Protein AF-A0A7S2KHS1-F1 (afdb_monomer)

Radius of gyration: 28.19 Å; Cα contacts (8 Å, |Δi|>4): 192; chains: 1; bounding box: 61×93×63 Å

Solvent-accessible surface area (backbone atoms only — not comparable to full-atom values): 13041 Å² total; per-residue (Å²): 138,87,81,80,83,83,75,85,82,74,78,84,72,77,64,67,63,61,51,55,54,51,51,52,52,50,51,51,51,50,50,54,48,61,76,65,54,71,82,69,51,75,53,47,82,38,55,45,59,44,70,73,49,88,56,54,69,74,38,36,67,86,82,67,52,70,68,57,22,52,47,43,41,60,56,46,50,62,55,51,53,52,52,50,52,53,50,28,53,53,28,39,48,38,28,73,78,67,67,41,72,85,37,20,62,68,56,45,50,56,28,54,51,12,46,49,38,26,55,51,31,28,76,76,67,49,38,63,77,77,43,88,64,69,44,74,30,23,35,34,24,54,50,15,53,53,48,50,49,54,50,47,44,52,48,42,52,53,55,22,50,60,31,46,77,72,74,39,76,58,56,62,58,56,73,30,65,78,38,88,70,42,32,55,53,42,50,52,24,49,54,47,52,51,50,46,49,52,20,57,77,70,74,44,79,66,71,88,53,67,64,43,69,77,38,58,75,38,70,44,63,69,82,59,81,77,81,78,112

Foldseek 3Di:
DDDDDDDDDDDPPPPPPVVVVVVVVVVVVVVVCVVPQDPAPPCQVVLLCLLLDPCNCNRHDVPQDNVNSPVSVVVVVVVVVVVLVVQQVLQVCCCVVPVDHDHSCVLRVLLVVLCCLLVVCCNPPVVPRVDAPPDPSNPSNVVSVVSNLVRLLSLLVVLQVLQVVVVHGRQADSVLCVDPPSVVLRVLLSVVSVLVSVCVVVVHDRPDPVVCVVVVSSVDSYDDPVVVD

Mean predicted aligned error: 12.99 Å

Organism: NCBI:txid1333877

pLDDT: mean 77.82, std 14.21, range [43.22, 94.56]

Secondary structure (DSSP, 8-state):
---PPPPP---TTSSHHHHHHHHHHHHHHHHHHHHT-PPPPGGGG-TTTTTS-S-TTTSS-TT--HHHHHHHHHHHHHHHHHHHHHHHHHHHHHHHHH--SS-HHHHHHHHHHHHHHHHHHHHHH-TTTT-TTSSHHHHHHHHHHHHHHHHHHHHHHHHHHHHHHTT------GGGGGSTTHHHHHHHHHHHHHHHHHHHHTTPPPP--HHHHH-GGGT-SS--GGG--

Sequence (229 aa):
ADSQPAWPSWPTWLGLGATAGAEAAAEEQAKARAANAEPRDLMWAFPSFAVFLKDGDAAAPERFPMWARWLCLGTFWPGVIWYLYYKLEVEEDLRRERGLGIGGYVVILPFAAGLAAGVLGEFAYGALEGGVLDNPYSIAFYAAFAWIYLNQWFLYNKVNQLFEEEGQPAPLDPWGLLVPGWNFVTGIRQIHFLAAYWARQRGERLPVDAFAEFFPFAKKPTLTLWELA

Structure (mmCIF, N/CA/C/O backbone):
data_AF-A0A7S2KHS1-F1
#
_entry.id   AF-A0A7S2KHS1-F1
#
loop_
_atom_site.group_PDB
_atom_site.id
_atom_site.type_symbol
_atom_site.label_atom_id
_atom_site.label_alt_id
_atom_site.label_comp_id
_atom_site.label_asym_id
_atom_site.label_entity_id
_atom_site.label_seq_id
_atom_site.pdbx_PDB_ins_code
_atom_site.Cartn_x
_atom_site.Cartn_y
_atom_site.Cartn_z
_atom_site.occupancy
_atom_site.B_iso_or_equiv
_atom_site.auth_seq_id
_atom_site.auth_comp_id
_atom_site.auth_asym_id
_atom_site.auth_atom_id
_atom_site.pdbx_PDB_model_num
ATOM 1 N N . ALA A 1 1 ? 29.726 -79.392 -34.035 1.00 45.97 1 ALA A N 1
ATOM 2 C CA . ALA A 1 1 ? 30.906 -78.508 -34.028 1.00 45.97 1 ALA A CA 1
ATOM 3 C C . ALA A 1 1 ? 30.431 -77.178 -34.580 1.00 45.97 1 ALA A C 1
ATOM 5 O O . ALA A 1 1 ? 30.361 -77.010 -35.790 1.00 45.97 1 ALA A O 1
ATOM 6 N N . ASP A 1 2 ? 29.949 -76.331 -33.675 1.00 43.22 2 ASP A N 1
ATOM 7 C CA . ASP A 1 2 ? 29.276 -75.073 -33.986 1.00 43.22 2 ASP A CA 1
ATOM 8 C C . ASP A 1 2 ? 30.310 -73.987 -34.275 1.00 43.22 2 ASP A C 1
ATOM 10 O O . ASP A 1 2 ? 31.116 -73.642 -33.413 1.00 43.22 2 ASP A O 1
ATOM 14 N N . SER A 1 3 ? 30.292 -73.442 -35.488 1.00 52.16 3 SER A N 1
ATOM 15 C CA . SER A 1 3 ? 31.063 -72.255 -35.850 1.00 52.16 3 SER A CA 1
ATOM 16 C C . SER A 1 3 ? 30.141 -71.038 -35.833 1.00 52.16 3 SER A C 1
ATOM 18 O O . SER A 1 3 ? 29.377 -70.824 -36.775 1.00 52.16 3 SER A O 1
ATOM 20 N N . GLN A 1 4 ? 30.195 -70.241 -34.763 1.00 46.78 4 GLN A N 1
ATOM 21 C CA . GLN A 1 4 ? 29.583 -68.912 -34.765 1.00 46.78 4 GLN A CA 1
ATOM 22 C C . GLN A 1 4 ? 30.377 -67.959 -35.676 1.00 46.78 4 GLN A C 1
ATOM 24 O O . GLN A 1 4 ? 31.610 -67.994 -35.656 1.00 46.78 4 GLN A O 1
ATOM 29 N N . PRO A 1 5 ? 29.713 -67.084 -36.451 1.00 53.50 5 PRO A N 1
ATOM 30 C CA . PRO A 1 5 ? 30.395 -66.029 -37.188 1.00 53.50 5 PRO A CA 1
ATOM 31 C C . PRO A 1 5 ? 30.842 -64.917 -36.230 1.00 53.50 5 PRO A C 1
ATOM 33 O O . PRO A 1 5 ? 30.049 -64.379 -35.456 1.00 53.50 5 PRO A O 1
ATOM 36 N N . ALA A 1 6 ? 32.126 -64.566 -36.296 1.00 52.75 6 ALA A N 1
ATOM 37 C CA . ALA A 1 6 ? 32.691 -63.432 -35.581 1.00 52.75 6 ALA A CA 1
ATOM 38 C C . ALA A 1 6 ? 32.179 -62.118 -36.194 1.00 52.75 6 ALA A C 1
ATOM 40 O O . ALA A 1 6 ? 32.464 -61.810 -37.352 1.00 52.75 6 ALA A O 1
ATOM 41 N N . TRP A 1 7 ? 31.428 -61.338 -35.418 1.00 52.88 7 TRP A N 1
ATOM 42 C CA . TRP A 1 7 ? 31.102 -59.956 -35.766 1.00 52.88 7 TRP A CA 1
ATOM 43 C C . TRP A 1 7 ? 32.327 -59.052 -35.546 1.00 52.88 7 TRP A C 1
ATOM 45 O O . TRP A 1 7 ? 33.066 -59.263 -34.581 1.00 52.88 7 TRP A O 1
ATOM 55 N N . PRO A 1 8 ? 32.554 -58.033 -36.396 1.00 52.78 8 PRO A N 1
ATOM 56 C CA . PRO A 1 8 ? 33.641 -57.083 -36.199 1.00 52.78 8 PRO A CA 1
ATOM 57 C C . PRO A 1 8 ? 33.385 -56.236 -34.947 1.00 52.78 8 PRO A C 1
ATOM 59 O O . PRO A 1 8 ? 32.333 -55.613 -34.799 1.00 52.78 8 PRO A O 1
ATOM 62 N N . SER A 1 9 ? 34.362 -56.198 -34.041 1.00 57.62 9 SER A N 1
ATOM 63 C CA . SER A 1 9 ? 34.375 -55.271 -32.913 1.00 57.62 9 SER A CA 1
ATOM 64 C C . SER A 1 9 ? 34.571 -53.846 -33.431 1.00 57.62 9 SER A C 1
ATOM 66 O O . SER A 1 9 ? 35.632 -53.519 -33.969 1.00 57.62 9 SER A O 1
ATOM 68 N N . TRP A 1 10 ? 33.562 -52.995 -33.267 1.00 50.06 10 TRP A N 1
ATOM 69 C CA . TRP A 1 10 ? 33.701 -51.562 -33.510 1.00 50.06 10 TRP A CA 1
ATOM 70 C C . TRP A 1 10 ? 34.697 -50.949 -32.508 1.00 50.06 10 TRP A C 1
ATOM 72 O O . TRP A 1 10 ? 34.664 -51.309 -31.329 1.00 50.06 10 TRP A O 1
ATOM 82 N N . PRO A 1 11 ? 35.583 -50.028 -32.930 1.00 47.25 11 PRO A N 1
ATOM 83 C CA . PRO A 1 11 ? 36.526 -49.393 -32.020 1.00 47.25 11 PRO A CA 1
ATOM 84 C C . PRO A 1 11 ? 35.794 -48.474 -31.030 1.00 47.25 11 PRO A C 1
ATOM 86 O O . PRO A 1 11 ? 35.195 -47.469 -31.407 1.00 47.25 11 PRO A O 1
ATOM 89 N N . THR A 1 12 ? 35.904 -48.794 -29.741 1.00 53.91 12 THR A N 1
ATOM 90 C CA . THR A 1 12 ? 35.319 -48.093 -28.580 1.00 53.91 12 THR A CA 1
ATOM 91 C C . THR A 1 12 ? 35.886 -46.688 -28.322 1.00 53.91 12 THR A C 1
ATOM 93 O O . THR A 1 12 ? 35.485 -46.022 -27.372 1.00 53.91 12 THR A O 1
ATOM 96 N N . TRP A 1 13 ? 36.804 -46.205 -29.161 1.00 52.38 13 TRP A N 1
ATOM 97 C CA . TRP A 1 13 ? 37.562 -44.968 -28.935 1.00 52.38 13 TRP A CA 1
ATOM 98 C C . TRP A 1 13 ? 36.961 -43.723 -29.608 1.00 52.38 13 TRP A C 1
ATOM 100 O O . TRP A 1 13 ? 37.423 -42.615 -29.356 1.00 52.38 13 TRP A O 1
ATOM 110 N N . LEU A 1 14 ? 35.915 -43.871 -30.431 1.00 47.25 14 LEU A N 1
ATOM 111 C CA . LEU A 1 14 ? 35.284 -42.747 -31.146 1.00 47.25 14 LEU A CA 1
ATOM 112 C C . LEU A 1 14 ? 34.253 -41.956 -30.313 1.00 47.25 14 LEU A C 1
ATOM 114 O O . LEU A 1 14 ? 33.787 -40.916 -30.768 1.00 47.25 14 LEU A O 1
ATOM 118 N N . GLY A 1 15 ? 33.906 -42.407 -29.100 1.00 48.59 15 GLY A N 1
ATOM 119 C CA . GLY A 1 15 ? 32.851 -41.786 -28.281 1.00 48.59 15 GLY A CA 1
ATOM 120 C C . GLY A 1 15 ? 33.315 -40.821 -27.181 1.00 48.59 15 GLY A C 1
ATOM 121 O O . GLY A 1 15 ? 32.556 -39.938 -26.808 1.00 48.59 15 GLY A O 1
ATOM 122 N N . LEU A 1 16 ? 34.542 -40.957 -26.664 1.00 47.59 16 LEU A N 1
ATOM 123 C CA . LEU A 1 16 ? 34.986 -40.225 -25.460 1.00 47.59 16 LEU A CA 1
ATOM 124 C C . LEU A 1 16 ? 35.699 -38.892 -25.755 1.00 47.59 16 LEU A C 1
ATOM 126 O O . LEU A 1 16 ? 35.708 -38.003 -24.910 1.00 47.59 16 LEU A O 1
ATOM 130 N N . GLY A 1 17 ? 36.280 -38.725 -26.948 1.00 46.97 17 GLY A N 1
ATOM 131 C CA . GLY A 1 17 ? 36.955 -37.476 -27.337 1.00 46.97 17 GLY A CA 1
ATOM 132 C C . GLY A 1 17 ? 36.003 -36.388 -27.846 1.00 46.97 17 GLY A C 1
ATOM 133 O O . GLY A 1 17 ? 36.263 -35.201 -27.662 1.00 46.97 17 GLY A O 1
ATOM 134 N N . ALA A 1 18 ? 34.882 -36.784 -28.456 1.00 51.69 18 ALA A N 1
ATOM 135 C CA . ALA A 1 18 ? 33.905 -35.851 -29.016 1.00 51.69 18 ALA A CA 1
ATOM 136 C C . ALA A 1 18 ? 33.053 -35.164 -27.934 1.00 51.69 18 ALA A C 1
ATOM 138 O O . ALA A 1 18 ? 32.686 -34.002 -28.091 1.00 51.69 18 ALA A O 1
ATOM 139 N N . THR A 1 19 ? 32.772 -35.851 -26.822 1.00 55.53 19 THR A N 1
ATOM 140 C CA . THR A 1 19 ? 31.969 -35.306 -25.718 1.00 55.53 19 THR A CA 1
ATOM 141 C C . THR A 1 19 ? 32.763 -34.324 -24.865 1.00 55.53 19 THR A C 1
ATOM 143 O O . THR A 1 19 ? 32.258 -33.248 -24.576 1.00 55.53 19 THR A O 1
ATOM 146 N N . ALA A 1 20 ? 34.028 -34.625 -24.553 1.00 57.19 20 ALA A N 1
ATOM 147 C CA . ALA A 1 20 ? 34.884 -33.734 -23.766 1.00 57.19 20 ALA A CA 1
ATOM 148 C C . ALA A 1 20 ? 35.180 -32.407 -24.492 1.00 57.19 20 ALA A C 1
ATOM 150 O O . ALA A 1 20 ? 35.190 -31.346 -23.874 1.00 57.19 20 ALA A O 1
ATOM 151 N N . GLY A 1 21 ? 35.372 -32.451 -25.817 1.00 61.56 21 GLY A N 1
ATOM 152 C CA . GLY A 1 21 ? 35.526 -31.243 -26.633 1.00 61.56 21 GLY A CA 1
ATOM 153 C C . GLY A 1 21 ? 34.238 -30.420 -26.734 1.00 61.56 21 GLY A C 1
ATOM 154 O O . GLY A 1 21 ? 34.291 -29.193 -26.697 1.00 61.56 21 GLY A O 1
ATOM 155 N N . ALA A 1 22 ? 33.079 -31.082 -26.813 1.00 64.19 22 ALA A N 1
ATOM 156 C CA . ALA A 1 22 ? 31.779 -30.413 -26.823 1.00 64.19 22 ALA A CA 1
ATOM 157 C C . ALA A 1 22 ? 31.434 -29.784 -25.462 1.00 64.19 22 ALA A C 1
ATOM 159 O O . ALA A 1 22 ? 30.905 -28.677 -25.424 1.00 64.19 22 ALA A O 1
ATOM 160 N N . GLU A 1 23 ? 31.772 -30.448 -24.355 1.00 69.56 23 GLU A N 1
ATOM 161 C CA . GLU A 1 23 ? 31.593 -29.926 -22.996 1.00 69.56 23 GLU A CA 1
ATOM 162 C C . GLU A 1 23 ? 32.510 -28.731 -22.726 1.00 69.56 23 GLU A C 1
ATOM 164 O O . GLU A 1 23 ? 32.034 -27.703 -22.251 1.00 69.56 23 GLU A O 1
ATOM 169 N N . ALA A 1 24 ? 33.787 -28.810 -23.113 1.00 71.81 24 ALA A N 1
ATOM 170 C CA . ALA A 1 24 ? 34.721 -27.694 -22.980 1.00 71.81 24 ALA A CA 1
ATOM 171 C C . ALA A 1 24 ? 34.298 -26.482 -23.830 1.00 71.81 24 ALA A C 1
ATOM 173 O O . ALA A 1 24 ? 34.317 -25.352 -23.345 1.00 71.81 24 ALA A O 1
ATOM 174 N N . ALA A 1 25 ? 33.839 -26.708 -25.066 1.00 69.75 25 ALA A N 1
ATOM 175 C CA . ALA A 1 25 ? 33.326 -25.644 -25.929 1.00 69.75 25 ALA A CA 1
ATOM 176 C C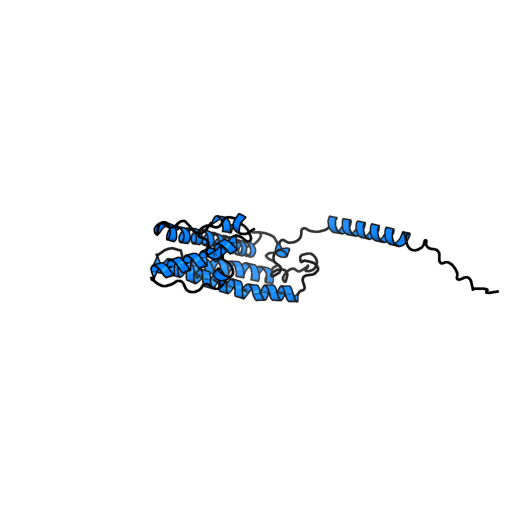 . ALA A 1 25 ? 32.015 -25.035 -25.397 1.00 69.75 25 ALA A C 1
ATOM 178 O O . ALA A 1 25 ? 31.809 -23.826 -25.507 1.00 69.75 25 ALA A O 1
ATOM 179 N N . ALA A 1 26 ? 31.139 -25.846 -24.797 1.00 70.94 26 ALA A N 1
ATOM 180 C CA . ALA A 1 26 ? 29.923 -25.370 -24.142 1.00 70.94 26 ALA A CA 1
ATOM 181 C C . ALA A 1 26 ? 30.240 -24.556 -22.879 1.00 70.94 26 ALA A C 1
ATOM 183 O O . ALA A 1 26 ? 29.606 -23.530 -22.639 1.00 70.94 26 ALA A O 1
ATOM 184 N N . GLU A 1 27 ? 31.240 -24.964 -22.097 1.00 74.06 27 GLU A N 1
ATOM 185 C CA . GLU A 1 27 ? 31.691 -24.242 -20.906 1.00 74.06 27 GLU A CA 1
ATOM 186 C C . GLU A 1 27 ? 32.371 -22.913 -21.271 1.00 74.06 27 GLU A C 1
ATOM 188 O O . GLU A 1 27 ? 32.129 -21.890 -20.630 1.00 74.06 27 GLU A O 1
ATOM 193 N N . GLU A 1 28 ? 33.170 -22.892 -22.337 1.00 74.31 28 GLU A N 1
ATOM 194 C CA . GLU A 1 28 ? 33.812 -21.683 -22.855 1.00 74.31 28 GLU A CA 1
ATOM 195 C C . GLU A 1 28 ? 32.786 -20.715 -23.464 1.00 74.31 28 GLU A C 1
ATOM 197 O O . GLU A 1 28 ? 32.824 -19.517 -23.177 1.00 74.31 28 GLU A O 1
ATOM 202 N N . GLN A 1 29 ? 31.781 -21.222 -24.190 1.00 68.00 29 GLN A N 1
ATOM 203 C CA . GLN A 1 29 ? 30.635 -20.418 -24.627 1.00 68.00 29 GLN A CA 1
ATOM 204 C C . GLN A 1 29 ? 29.794 -19.906 -23.453 1.00 68.00 29 GLN A C 1
ATOM 206 O O . GLN A 1 29 ? 29.340 -18.763 -23.494 1.00 68.00 29 GLN A O 1
ATOM 211 N N . ALA A 1 30 ? 29.586 -20.702 -22.403 1.00 65.69 30 ALA A N 1
ATOM 212 C CA . ALA A 1 30 ? 28.852 -20.275 -21.214 1.00 65.69 30 ALA A CA 1
ATOM 213 C C . ALA A 1 30 ? 29.603 -19.172 -20.454 1.00 65.69 30 ALA A 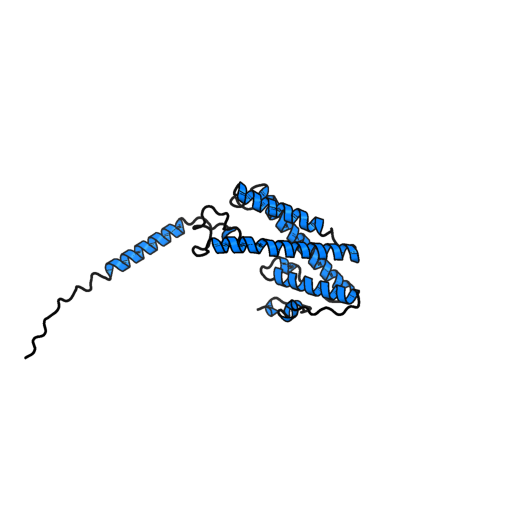C 1
ATOM 215 O O . ALA A 1 30 ? 28.993 -18.182 -20.054 1.00 65.69 30 ALA A O 1
ATOM 216 N N . LYS A 1 31 ? 30.930 -19.287 -20.322 1.00 71.12 31 LYS A N 1
ATOM 217 C CA . LYS A 1 31 ? 31.787 -18.249 -19.727 1.00 71.12 31 LYS A CA 1
ATOM 218 C C . LYS A 1 31 ? 31.826 -16.982 -20.578 1.00 71.12 31 LYS A C 1
ATOM 220 O O . LYS A 1 31 ? 31.718 -15.894 -20.025 1.00 71.12 31 LYS A O 1
ATOM 225 N N . ALA A 1 32 ? 31.898 -17.104 -21.903 1.00 62.84 32 ALA A N 1
ATOM 226 C CA . ALA A 1 32 ? 31.842 -15.961 -22.816 1.00 62.84 32 ALA A CA 1
ATOM 227 C C . ALA A 1 32 ? 30.469 -15.261 -22.804 1.00 62.84 32 ALA A C 1
ATOM 229 O O . ALA A 1 32 ? 30.405 -14.035 -22.865 1.00 62.84 32 ALA A O 1
ATOM 230 N N . ARG A 1 33 ? 29.369 -16.018 -22.669 1.00 59.19 33 ARG A N 1
ATOM 231 C CA . ARG A 1 33 ? 28.017 -15.468 -22.470 1.00 59.19 33 ARG A CA 1
ATOM 232 C C . ARG A 1 33 ? 27.874 -14.780 -21.118 1.00 59.19 33 ARG A C 1
ATOM 234 O O . ARG A 1 33 ? 27.296 -13.708 -21.064 1.00 59.19 33 ARG A O 1
ATOM 241 N N . ALA A 1 34 ? 28.424 -15.357 -20.049 1.00 59.19 34 ALA A N 1
ATOM 242 C CA . ALA A 1 34 ? 28.395 -14.755 -18.717 1.00 59.19 34 ALA A CA 1
ATOM 243 C C . ALA A 1 34 ? 29.256 -13.483 -18.624 1.00 59.19 34 ALA A C 1
ATOM 245 O O . ALA A 1 34 ? 28.872 -12.539 -17.944 1.00 59.19 34 ALA A O 1
ATOM 246 N N . ALA A 1 35 ? 30.391 -13.438 -19.329 1.00 57.94 35 ALA A N 1
ATOM 247 C CA . ALA A 1 35 ? 31.280 -12.276 -19.369 1.00 57.94 35 ALA A CA 1
ATOM 248 C C . ALA A 1 35 ? 30.705 -11.091 -20.169 1.00 57.94 35 ALA A C 1
ATOM 250 O O . ALA A 1 35 ? 31.079 -9.953 -19.906 1.00 57.94 35 ALA A O 1
ATOM 251 N N . ASN A 1 36 ? 29.791 -11.359 -21.109 1.00 55.59 36 ASN A N 1
ATOM 252 C CA . ASN A 1 36 ? 29.103 -10.355 -21.929 1.00 55.59 36 ASN A CA 1
ATOM 253 C C . ASN A 1 36 ? 27.618 -10.186 -21.562 1.00 55.59 36 ASN A C 1
ATOM 255 O O . ASN A 1 36 ? 26.880 -9.541 -22.303 1.00 55.59 36 ASN A O 1
ATOM 259 N N . ALA A 1 37 ? 27.152 -10.793 -20.466 1.00 55.72 37 ALA A N 1
ATOM 260 C CA . ALA A 1 37 ? 25.767 -10.655 -20.042 1.00 55.72 37 ALA A CA 1
ATOM 261 C C . ALA A 1 37 ? 25.559 -9.236 -19.507 1.00 55.72 37 ALA A C 1
ATOM 263 O O . ALA A 1 37 ? 26.055 -8.894 -18.432 1.00 55.72 37 ALA A O 1
ATOM 264 N N . GLU A 1 38 ? 24.836 -8.411 -20.264 1.00 55.47 38 GLU A N 1
ATOM 265 C CA . GLU A 1 38 ? 24.362 -7.128 -19.757 1.00 55.47 38 GLU A CA 1
ATOM 266 C C . GLU A 1 38 ? 23.548 -7.343 -18.466 1.00 55.47 38 GLU A C 1
ATOM 268 O O . GLU A 1 38 ? 22.907 -8.393 -18.298 1.00 55.47 38 GLU A O 1
ATOM 273 N N . PRO A 1 39 ? 23.588 -6.392 -17.513 1.00 56.75 39 PRO A N 1
ATOM 274 C CA . PRO A 1 39 ? 22.799 -6.484 -16.294 1.00 56.75 39 PRO A CA 1
ATOM 275 C C . PRO A 1 39 ? 21.330 -6.696 -16.655 1.00 56.75 39 PRO A C 1
ATOM 277 O O . PRO A 1 39 ? 20.763 -5.922 -17.422 1.00 56.75 39 PRO A O 1
ATOM 280 N N . ARG A 1 40 ? 20.711 -7.751 -16.112 1.00 55.16 40 ARG A N 1
ATOM 281 C CA . ARG A 1 40 ? 19.285 -8.003 -16.338 1.00 55.16 40 ARG A CA 1
ATOM 282 C C . ARG A 1 40 ? 18.484 -6.795 -15.871 1.00 55.16 40 ARG A C 1
ATOM 284 O O . ARG A 1 40 ? 18.639 -6.367 -14.727 1.00 55.16 40 ARG A O 1
ATOM 291 N N . ASP A 1 41 ? 17.623 -6.298 -16.750 1.00 58.88 41 ASP A N 1
ATOM 292 C CA . ASP A 1 41 ? 16.690 -5.224 -16.440 1.00 58.88 41 ASP A CA 1
ATOM 293 C C . ASP A 1 41 ? 15.879 -5.578 -15.176 1.00 58.88 41 ASP A C 1
ATOM 295 O O . ASP A 1 41 ? 15.407 -6.708 -15.015 1.00 58.88 41 ASP A O 1
ATOM 299 N N . LEU A 1 42 ? 15.711 -4.613 -14.267 1.00 56.00 42 LEU A N 1
ATOM 300 C CA . LEU A 1 42 ? 14.868 -4.739 -13.073 1.00 56.00 42 LEU A CA 1
ATOM 301 C C . LEU A 1 42 ? 13.421 -5.119 -13.423 1.00 56.00 42 LEU A C 1
ATOM 303 O O . LEU A 1 42 ? 12.738 -5.749 -12.611 1.00 56.00 42 LEU A O 1
ATOM 307 N N . MET A 1 43 ? 12.972 -4.814 -14.640 1.00 53.88 43 MET A N 1
ATOM 308 C CA . MET A 1 43 ? 11.684 -5.237 -15.187 1.00 53.88 43 MET A CA 1
ATOM 309 C C . MET A 1 43 ? 11.533 -6.768 -15.273 1.00 53.88 43 MET A C 1
ATOM 311 O O . MET A 1 43 ? 10.405 -7.265 -15.286 1.00 53.88 43 MET A O 1
ATOM 315 N N . TRP A 1 44 ? 12.631 -7.536 -15.194 1.00 52.66 44 TRP A N 1
ATOM 316 C CA . TRP A 1 44 ? 12.627 -8.994 -14.992 1.00 52.66 44 TRP A CA 1
ATOM 317 C C . TRP A 1 44 ? 11.846 -9.419 -13.736 1.00 52.66 44 TRP A C 1
ATOM 319 O O . TRP A 1 44 ? 11.211 -10.475 -13.725 1.00 52.66 44 TRP A O 1
ATOM 329 N N . ALA A 1 45 ? 11.847 -8.592 -12.682 1.00 54.34 45 ALA A N 1
ATOM 330 C CA . ALA A 1 45 ? 11.113 -8.850 -11.442 1.00 54.34 45 ALA A CA 1
ATOM 331 C C . ALA A 1 45 ? 9.599 -8.588 -11.559 1.00 54.34 45 ALA A C 1
ATOM 333 O O . ALA A 1 45 ? 8.843 -8.966 -10.661 1.00 54.34 45 ALA A O 1
ATOM 334 N N . PHE A 1 46 ? 9.140 -7.987 -12.664 1.00 60.19 46 PHE A N 1
ATOM 335 C CA . PHE A 1 46 ? 7.735 -7.660 -12.907 1.00 60.19 46 PHE A CA 1
ATOM 336 C C . PHE A 1 46 ? 7.240 -8.279 -14.227 1.00 60.19 46 PHE A C 1
ATOM 338 O O . PHE A 1 46 ? 7.114 -7.592 -15.244 1.00 60.19 46 PHE A O 1
ATOM 345 N N . PRO A 1 47 ? 6.880 -9.579 -14.225 1.00 58.41 47 PRO A N 1
ATOM 346 C CA . PRO A 1 47 ? 6.530 -10.323 -15.439 1.00 58.41 47 PRO A CA 1
ATOM 347 C C . PRO A 1 47 ? 5.349 -9.739 -16.231 1.00 58.41 47 PRO A C 1
ATOM 349 O O . PRO A 1 47 ? 5.222 -9.997 -17.427 1.00 58.41 47 PRO A O 1
ATOM 352 N N . SER A 1 48 ? 4.487 -8.951 -15.578 1.00 62.19 48 SER A N 1
ATOM 353 C CA . SER A 1 48 ? 3.372 -8.229 -16.200 1.00 62.19 48 SER A CA 1
ATOM 354 C C . SER A 1 48 ? 3.814 -7.075 -17.098 1.00 62.19 48 SER A C 1
ATOM 356 O O . SER A 1 48 ? 3.076 -6.725 -18.009 1.00 62.19 48 SER A O 1
ATOM 358 N N . PHE A 1 49 ? 4.988 -6.484 -16.865 1.00 62.84 49 PHE A N 1
ATOM 359 C CA . PHE A 1 49 ? 5.535 -5.410 -17.699 1.00 62.84 49 PHE A CA 1
ATOM 360 C C . PHE A 1 49 ? 6.610 -5.905 -18.675 1.00 62.84 49 PHE A C 1
ATOM 362 O O . PHE A 1 49 ? 6.914 -5.227 -19.649 1.00 62.84 49 PHE A O 1
ATOM 369 N N . ALA A 1 50 ? 7.084 -7.145 -18.514 1.00 63.75 50 ALA A N 1
ATOM 370 C CA . ALA A 1 50 ? 7.996 -7.808 -19.450 1.00 63.75 50 ALA A CA 1
ATOM 371 C C . ALA A 1 50 ? 7.403 -8.061 -20.857 1.00 63.75 50 ALA A C 1
ATOM 373 O O . ALA A 1 50 ? 8.073 -8.627 -21.722 1.00 63.75 50 ALA A O 1
ATOM 374 N N . VAL A 1 51 ? 6.137 -7.695 -21.092 1.00 63.91 51 VAL A N 1
ATOM 375 C CA . VAL A 1 51 ? 5.515 -7.656 -22.429 1.00 63.91 51 VAL A CA 1
ATOM 376 C C . VAL A 1 51 ? 6.001 -6.471 -23.264 1.00 63.91 51 VAL A C 1
ATOM 378 O O . VAL A 1 51 ? 5.859 -6.515 -24.482 1.00 63.91 51 VAL A O 1
ATOM 381 N N . PHE A 1 52 ? 6.540 -5.429 -22.624 1.00 66.38 52 PHE A N 1
ATOM 382 C CA . PHE A 1 52 ? 6.973 -4.197 -23.289 1.00 66.38 52 PHE A CA 1
ATOM 383 C C . PHE A 1 52 ? 8.456 -4.206 -23.686 1.00 66.38 52 PHE A C 1
ATOM 385 O O . PHE A 1 52 ? 8.857 -3.420 -24.536 1.00 66.38 52 PHE A O 1
ATOM 392 N N . LEU A 1 53 ? 9.238 -5.149 -23.150 1.00 65.69 53 LEU A N 1
ATOM 393 C CA . LEU A 1 53 ? 10.673 -5.264 -23.410 1.00 65.69 53 LEU A CA 1
ATOM 394 C C . LEU A 1 53 ? 10.941 -5.705 -24.855 1.00 65.69 53 LEU A C 1
ATOM 396 O O . LEU A 1 53 ? 10.430 -6.738 -25.302 1.00 65.69 53 LEU A O 1
ATOM 400 N N . LYS A 1 54 ? 11.782 -4.947 -25.568 1.00 60.06 54 LYS A N 1
ATOM 401 C CA . LYS A 1 54 ? 12.177 -5.244 -26.959 1.00 60.06 54 LYS A CA 1
ATOM 402 C C . LYS A 1 54 ? 12.986 -6.539 -27.079 1.00 60.06 54 LYS A C 1
ATOM 404 O O . LYS A 1 54 ? 12.760 -7.300 -28.017 1.00 60.06 54 LYS A O 1
ATOM 409 N N . ASP A 1 55 ? 13.833 -6.831 -26.090 1.00 60.59 55 ASP A N 1
ATOM 410 C CA . ASP A 1 55 ? 14.672 -8.035 -26.031 1.00 60.59 55 ASP A CA 1
ATOM 411 C C . ASP A 1 55 ? 14.095 -9.071 -25.054 1.00 60.59 55 ASP A C 1
ATOM 413 O O . ASP A 1 55 ? 14.655 -9.396 -24.002 1.00 60.59 55 ASP A O 1
ATOM 417 N N . GLY A 1 56 ? 12.922 -9.602 -25.410 1.00 52.75 56 GLY A N 1
ATOM 418 C CA . GLY A 1 56 ? 12.139 -10.529 -24.584 1.00 52.75 56 GLY A CA 1
ATOM 419 C C . GLY A 1 56 ? 12.832 -11.847 -24.198 1.00 52.75 56 GLY A C 1
ATOM 420 O O . GLY A 1 56 ? 12.317 -12.526 -23.303 1.00 52.75 56 GLY A O 1
ATOM 421 N N . ASP A 1 57 ? 13.965 -12.171 -24.833 1.00 52.44 57 ASP A N 1
ATOM 422 C CA . ASP A 1 57 ? 14.813 -13.341 -24.557 1.00 52.44 57 ASP A CA 1
ATOM 423 C C . ASP A 1 57 ? 15.986 -13.029 -23.606 1.00 52.44 57 ASP A C 1
ATOM 425 O O . ASP A 1 57 ? 16.463 -13.927 -22.915 1.00 52.44 57 ASP A O 1
ATOM 429 N N . ALA A 1 58 ? 16.434 -11.769 -23.517 1.00 52.22 58 ALA A N 1
ATOM 430 C CA . ALA A 1 58 ? 17.537 -11.357 -22.638 1.00 52.22 58 ALA A CA 1
ATOM 431 C C . ALA A 1 58 ? 17.052 -10.900 -21.249 1.00 52.22 58 ALA A C 1
ATOM 433 O O . ALA A 1 58 ? 17.749 -11.083 -20.247 1.00 52.22 58 ALA A O 1
ATOM 434 N N . ALA A 1 59 ? 15.842 -10.336 -21.178 1.00 51.72 59 ALA A N 1
ATOM 435 C CA . ALA A 1 59 ? 15.345 -9.630 -19.996 1.00 51.72 59 ALA A CA 1
ATOM 436 C C . ALA A 1 59 ? 14.178 -10.320 -19.261 1.00 51.72 59 ALA A C 1
ATOM 438 O O . ALA A 1 59 ? 13.771 -9.868 -18.195 1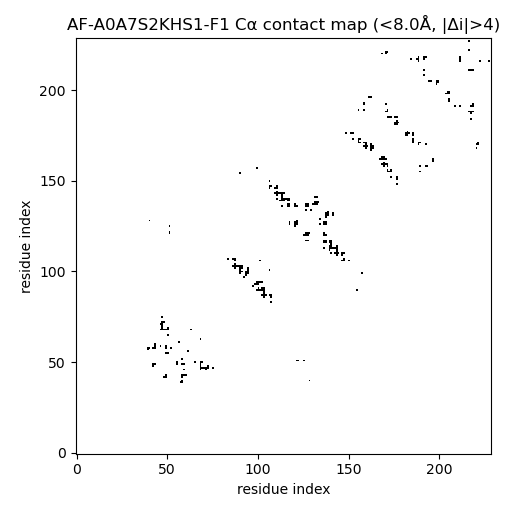.00 51.72 59 ALA A O 1
ATOM 439 N N . ALA A 1 60 ? 13.655 -11.443 -19.764 1.00 55.72 60 ALA A N 1
ATOM 440 C CA . ALA A 1 60 ? 12.645 -12.260 -19.082 1.00 55.72 60 ALA A CA 1
ATOM 441 C C . ALA A 1 60 ? 13.208 -13.656 -18.757 1.00 55.72 60 ALA A C 1
ATOM 443 O O . ALA A 1 60 ? 14.188 -14.079 -19.370 1.00 55.72 60 ALA A O 1
ATOM 444 N N . PRO A 1 61 ? 12.628 -14.423 -17.812 1.00 58.50 61 PRO A N 1
ATOM 445 C CA . PRO A 1 61 ? 12.981 -15.832 -17.680 1.00 58.50 61 PRO A CA 1
ATOM 446 C C . PRO A 1 61 ? 12.769 -16.518 -19.037 1.00 58.50 61 PRO A C 1
ATOM 448 O O . PRO A 1 61 ? 11.658 -16.457 -19.564 1.00 58.50 61 PRO A O 1
ATOM 451 N N . GLU A 1 62 ? 13.792 -17.201 -19.569 1.00 57.69 62 GLU A N 1
ATOM 452 C CA . GLU A 1 62 ? 13.814 -17.853 -20.902 1.00 57.69 62 GLU A CA 1
ATOM 453 C C . GLU A 1 62 ? 12.626 -18.808 -21.168 1.00 57.69 62 GLU A C 1
ATOM 455 O O . GLU A 1 62 ? 12.410 -19.281 -22.279 1.00 57.69 62 GLU A O 1
ATOM 460 N N . ARG A 1 63 ? 11.831 -19.116 -20.137 1.00 63.22 63 ARG A N 1
ATOM 461 C CA . ARG A 1 63 ? 10.678 -20.020 -20.170 1.00 63.22 63 ARG A CA 1
ATOM 462 C C . ARG A 1 63 ? 9.328 -19.352 -19.907 1.00 63.22 63 ARG A C 1
ATOM 464 O O . ARG A 1 63 ? 8.341 -20.073 -19.788 1.00 63.22 63 ARG A O 1
ATOM 471 N N . PHE A 1 64 ? 9.247 -18.024 -19.784 1.00 67.94 64 PHE A N 1
ATOM 472 C CA . PHE A 1 64 ? 7.978 -17.350 -19.497 1.00 67.94 64 PHE A CA 1
ATOM 473 C C . PHE A 1 64 ? 7.237 -16.966 -20.792 1.00 67.94 64 PHE A C 1
ATOM 475 O O . PHE A 1 64 ? 7.650 -16.015 -21.469 1.00 67.94 64 PHE A O 1
ATOM 482 N N . PRO A 1 65 ? 6.160 -17.687 -21.170 1.00 78.50 65 PRO A N 1
ATOM 483 C CA . PRO A 1 65 ? 5.551 -17.549 -22.487 1.00 78.50 65 PRO A CA 1
ATOM 484 C C . PRO A 1 65 ? 4.774 -16.234 -22.625 1.00 78.50 65 PRO A C 1
ATOM 486 O O . PRO A 1 65 ? 4.152 -15.761 -21.674 1.00 78.50 65 PRO A O 1
ATOM 489 N N . MET A 1 66 ? 4.746 -15.671 -23.837 1.00 76.81 66 MET A N 1
ATOM 490 C CA . MET A 1 66 ? 4.100 -14.378 -24.117 1.00 76.81 66 MET A CA 1
ATOM 491 C C . MET A 1 66 ? 2.625 -14.319 -23.695 1.00 76.81 66 MET A C 1
ATOM 493 O O . MET A 1 66 ? 2.185 -13.308 -23.158 1.00 76.81 66 MET A O 1
ATOM 497 N N . TRP A 1 67 ? 1.856 -15.399 -23.875 1.00 80.19 67 TRP A N 1
ATOM 498 C CA . TRP A 1 67 ? 0.451 -15.431 -23.448 1.00 80.19 67 TRP A CA 1
ATOM 499 C C . TRP A 1 67 ? 0.299 -15.286 -21.925 1.00 80.19 67 TRP A C 1
ATOM 501 O O . TRP A 1 67 ? -0.645 -14.646 -21.468 1.00 80.19 67 TRP A O 1
ATOM 511 N N . ALA A 1 68 ? 1.235 -15.833 -21.139 1.00 79.19 68 ALA A N 1
ATOM 512 C CA . ALA A 1 68 ? 1.215 -15.719 -19.684 1.00 79.19 68 ALA A CA 1
ATOM 513 C C . ALA A 1 68 ? 1.578 -14.297 -19.241 1.00 79.19 68 ALA A C 1
ATOM 515 O O . ALA A 1 68 ? 0.972 -13.785 -18.306 1.00 79.19 68 ALA A O 1
ATOM 516 N N . ARG A 1 69 ? 2.487 -13.621 -19.960 1.00 77.50 69 ARG A N 1
ATOM 517 C CA . ARG A 1 69 ? 2.796 -12.193 -19.753 1.00 77.50 69 ARG A CA 1
ATOM 518 C C . ARG A 1 69 ? 1.556 -11.320 -19.956 1.00 77.50 69 ARG A C 1
ATOM 520 O O . ARG A 1 69 ? 1.215 -10.521 -19.087 1.00 77.50 69 ARG A O 1
ATOM 527 N N . TRP A 1 70 ? 0.834 -11.535 -21.059 1.00 79.31 70 TRP A N 1
ATOM 528 C CA . TRP A 1 70 ? -0.435 -10.853 -21.337 1.00 79.31 70 TRP A CA 1
ATOM 529 C C . TRP A 1 70 ? -1.512 -11.161 -20.299 1.00 79.31 70 TRP A C 1
ATOM 531 O O . TRP A 1 70 ? -2.221 -10.252 -19.875 1.00 79.31 70 TRP A O 1
ATOM 541 N N . LEU A 1 71 ? -1.618 -12.416 -19.855 1.00 81.94 71 LEU A N 1
ATOM 542 C CA . LEU A 1 71 ? -2.531 -12.790 -18.779 1.00 81.94 71 LEU A CA 1
ATOM 543 C C . LEU A 1 71 ? -2.186 -12.045 -17.483 1.00 81.94 71 LEU A C 1
ATOM 545 O O . LEU A 1 71 ? -3.076 -11.448 -16.886 1.00 81.94 71 LEU A O 1
ATOM 549 N N . CYS A 1 72 ? -0.912 -12.009 -17.083 1.00 79.44 72 CYS A N 1
ATOM 550 C CA . CYS A 1 72 ? -0.459 -11.268 -15.906 1.00 79.44 72 CYS A CA 1
ATOM 551 C C . CYS A 1 72 ? -0.816 -9.781 -16.005 1.00 79.44 72 CYS A C 1
ATOM 553 O O . CYS A 1 72 ? -1.410 -9.241 -15.071 1.00 79.44 72 CYS A O 1
ATOM 555 N N . LEU A 1 73 ? -0.534 -9.140 -17.144 1.00 79.44 73 LEU A N 1
ATOM 556 C CA . LEU A 1 73 ? -0.912 -7.746 -17.391 1.00 79.44 73 LEU A CA 1
ATOM 557 C C . LEU A 1 73 ? -2.434 -7.541 -17.332 1.00 79.44 73 LEU A C 1
ATOM 559 O O . LEU A 1 73 ? -2.907 -6.580 -16.734 1.00 79.44 73 LEU A O 1
ATOM 563 N N . GLY A 1 74 ? -3.214 -8.457 -17.905 1.00 81.06 74 GLY A N 1
ATOM 564 C CA . GLY A 1 74 ? -4.675 -8.412 -17.856 1.00 81.06 74 GLY A CA 1
ATOM 565 C C . GLY A 1 74 ? -5.222 -8.544 -16.433 1.00 81.06 74 GLY A C 1
ATOM 566 O O . GLY A 1 74 ? -6.116 -7.798 -16.047 1.00 81.06 74 GLY A O 1
ATOM 567 N N . THR A 1 75 ? -4.660 -9.449 -15.627 1.00 80.88 75 THR A N 1
ATOM 568 C CA . THR A 1 75 ? -5.080 -9.681 -14.232 1.00 80.88 75 THR A CA 1
ATOM 569 C C . THR A 1 75 ? -4.605 -8.607 -13.253 1.00 80.88 75 THR A C 1
ATOM 571 O O . THR A 1 75 ? -5.203 -8.447 -12.189 1.00 80.88 75 THR A O 1
ATOM 574 N N . PHE A 1 76 ? -3.576 -7.838 -13.613 1.00 81.00 76 PHE A N 1
ATOM 575 C CA . PHE A 1 76 ? -3.063 -6.734 -12.805 1.00 81.00 76 PHE A CA 1
ATOM 576 C C . PHE A 1 76 ? -4.123 -5.643 -12.594 1.00 81.00 76 PHE A C 1
ATOM 578 O O . PHE A 1 76 ? -4.335 -5.193 -11.468 1.00 81.00 76 PHE A O 1
ATOM 585 N N . TRP A 1 77 ? -4.843 -5.257 -13.652 1.00 82.50 77 TRP A N 1
ATOM 586 C CA . TRP A 1 77 ? -5.789 -4.140 -13.601 1.00 82.50 77 TRP A CA 1
ATOM 587 C C . TRP A 1 77 ? -6.987 -4.367 -12.674 1.00 82.50 77 TRP A C 1
ATOM 589 O O . TRP A 1 77 ? -7.244 -3.481 -11.859 1.00 82.50 77 TRP A O 1
ATOM 599 N N . PRO A 1 78 ? -7.696 -5.514 -12.705 1.00 87.06 78 PRO A N 1
ATOM 600 C CA . PRO A 1 78 ? -8.748 -5.794 -11.730 1.00 87.06 78 PRO A CA 1
ATOM 601 C C . PRO A 1 78 ? -8.266 -5.680 -10.280 1.00 87.06 78 PRO A C 1
ATOM 603 O O . PRO A 1 78 ? -8.955 -5.078 -9.459 1.00 87.06 78 PRO A O 1
ATOM 606 N N . GLY A 1 79 ? -7.070 -6.197 -9.974 1.00 82.31 79 GLY A N 1
ATOM 607 C CA . GLY A 1 79 ? -6.484 -6.109 -8.634 1.00 82.31 79 GLY A CA 1
ATOM 608 C C . GLY A 1 79 ? -6.184 -4.669 -8.216 1.00 82.31 79 GLY A C 1
ATOM 609 O O . GLY A 1 79 ? -6.535 -4.262 -7.110 1.00 82.31 79 GLY A O 1
ATOM 610 N N . VAL A 1 80 ? -5.597 -3.874 -9.114 1.00 84.56 80 VAL A N 1
ATOM 611 C CA . VAL A 1 80 ? -5.308 -2.449 -8.879 1.00 84.56 80 VAL A CA 1
ATOM 612 C C . VAL A 1 80 ? -6.595 -1.648 -8.704 1.00 84.56 80 VAL A C 1
ATOM 614 O O . VAL A 1 80 ? -6.700 -0.880 -7.755 1.00 84.56 80 VAL A O 1
ATOM 617 N N . ILE A 1 81 ? -7.587 -1.836 -9.576 1.00 87.12 81 ILE A N 1
ATOM 618 C CA . ILE A 1 81 ? -8.880 -1.142 -9.500 1.00 87.12 81 ILE A CA 1
ATOM 619 C C . ILE A 1 81 ? -9.572 -1.465 -8.179 1.00 87.12 81 ILE A C 1
ATOM 621 O O . ILE A 1 81 ? -10.011 -0.551 -7.484 1.00 87.12 81 ILE A O 1
ATOM 625 N N . TRP A 1 82 ? -9.628 -2.746 -7.809 1.00 86.94 82 TRP A N 1
ATOM 626 C CA . TRP A 1 82 ? -10.201 -3.170 -6.537 1.00 86.94 82 TRP A CA 1
ATOM 627 C C . TRP A 1 82 ? -9.463 -2.545 -5.347 1.00 86.94 82 TRP A C 1
ATOM 629 O O . TRP A 1 82 ? -10.100 -1.984 -4.457 1.00 86.94 82 TRP A O 1
ATOM 639 N N . TYR A 1 83 ? -8.127 -2.568 -5.357 1.00 84.88 83 TYR A N 1
ATOM 640 C CA . TYR A 1 83 ? -7.307 -1.973 -4.300 1.00 84.88 83 TYR A CA 1
ATOM 641 C C . TYR A 1 83 ? -7.531 -0.460 -4.168 1.00 84.88 83 TYR A C 1
ATOM 643 O O . TYR A 1 83 ? -7.680 0.051 -3.057 1.00 84.88 83 TYR A O 1
ATOM 651 N N . LEU A 1 84 ? -7.577 0.266 -5.288 1.00 89.31 84 LEU A N 1
ATOM 652 C CA . LEU A 1 84 ? -7.824 1.706 -5.287 1.00 89.31 84 LEU A CA 1
ATOM 653 C C . LEU A 1 84 ? -9.239 2.030 -4.823 1.00 89.31 84 LEU A C 1
ATOM 655 O O . LEU A 1 84 ? -9.404 2.947 -4.028 1.00 89.31 84 LEU A O 1
ATOM 659 N N . TYR A 1 85 ? -10.237 1.260 -5.254 1.00 89.00 85 TYR A N 1
ATOM 660 C CA . TYR A 1 85 ? -11.607 1.419 -4.779 1.00 89.00 85 TYR A CA 1
ATOM 661 C C . TYR A 1 85 ? -11.699 1.217 -3.262 1.00 89.00 85 TYR A C 1
ATOM 663 O O . TYR A 1 85 ? -12.203 2.082 -2.555 1.00 89.00 85 TYR A O 1
ATOM 671 N N . TYR A 1 86 ? -11.108 0.141 -2.740 1.00 87.38 86 TYR A N 1
ATOM 672 C CA . TYR A 1 86 ? -11.035 -0.099 -1.299 1.00 87.38 86 TYR A CA 1
ATOM 673 C C . TYR A 1 86 ? -10.368 1.065 -0.547 1.00 87.38 86 TYR A C 1
ATOM 675 O O . TYR A 1 86 ? -10.880 1.537 0.468 1.00 87.38 86 TYR A O 1
ATOM 683 N N . LYS A 1 87 ? -9.235 1.564 -1.055 1.00 88.94 87 LYS A N 1
ATOM 684 C CA . LYS A 1 87 ? -8.517 2.685 -0.439 1.00 88.94 87 LYS A CA 1
ATOM 685 C C . LYS A 1 87 ? -9.332 3.981 -0.461 1.00 88.94 87 LYS A C 1
ATOM 687 O O . LYS A 1 87 ? -9.211 4.776 0.470 1.00 88.94 87 LYS A O 1
ATOM 692 N N . LEU A 1 88 ? -10.159 4.173 -1.491 1.00 91.62 88 LEU A N 1
ATOM 693 C CA . LEU A 1 88 ? -11.078 5.304 -1.602 1.00 91.62 88 LEU A CA 1
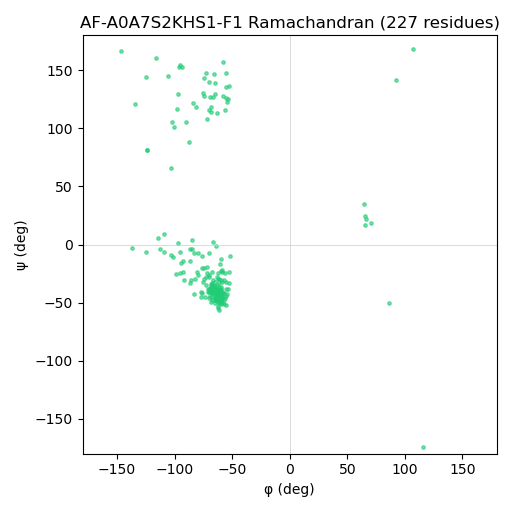ATOM 694 C C . LEU A 1 88 ? -12.072 5.270 -0.450 1.00 91.62 88 LEU A C 1
ATOM 696 O O . LEU A 1 88 ? -12.142 6.224 0.317 1.00 91.62 88 LEU A O 1
ATOM 700 N N . GLU A 1 89 ? -12.789 4.154 -0.323 1.00 90.12 89 GLU A N 1
ATOM 701 C CA . GLU A 1 89 ? -13.847 3.973 0.671 1.00 90.12 89 GLU A CA 1
ATOM 702 C C . GLU A 1 89 ? -13.301 4.131 2.093 1.00 90.12 89 GLU A C 1
ATOM 704 O O . GLU A 1 89 ? -13.876 4.851 2.900 1.00 90.12 89 GLU A O 1
ATOM 709 N N . VAL A 1 90 ? -12.131 3.557 2.391 1.00 87.44 90 VAL A N 1
ATOM 710 C CA . VAL A 1 90 ? -11.520 3.668 3.724 1.00 87.44 90 VAL A CA 1
ATOM 711 C C . VAL A 1 90 ? -11.133 5.102 4.091 1.00 87.44 90 VAL A C 1
ATOM 713 O O . VAL A 1 90 ? -11.410 5.542 5.207 1.00 87.44 90 VAL A O 1
ATOM 716 N N . GLU A 1 91 ? -10.468 5.836 3.195 1.00 89.44 91 GLU A N 1
ATOM 717 C CA . GLU A 1 91 ? -10.093 7.230 3.475 1.00 89.44 91 GLU A CA 1
ATOM 718 C C . GLU A 1 91 ? -11.326 8.142 3.541 1.00 89.44 91 GLU A C 1
ATOM 720 O O . GLU A 1 91 ? -11.350 9.079 4.338 1.00 89.44 91 GLU A O 1
ATOM 725 N N . GLU A 1 92 ? -12.366 7.869 2.749 1.00 89.88 92 GLU A N 1
ATOM 726 C CA . GLU A 1 92 ? -13.625 8.614 2.815 1.00 89.88 92 GLU A CA 1
ATOM 727 C C . GLU A 1 92 ? -14.421 8.322 4.088 1.00 89.88 92 GLU A C 1
ATOM 729 O O . GLU A 1 92 ? -14.922 9.261 4.706 1.00 89.88 92 GLU A O 1
ATOM 734 N N . ASP A 1 93 ? -14.484 7.070 4.540 1.00 86.56 93 ASP A N 1
ATOM 735 C CA . ASP A 1 93 ? -15.126 6.703 5.804 1.00 86.56 93 ASP A CA 1
ATOM 736 C C . ASP A 1 93 ? -14.402 7.334 6.999 1.00 86.56 93 ASP A C 1
ATOM 738 O O . ASP A 1 93 ? -15.036 7.949 7.857 1.00 86.56 93 ASP A O 1
ATOM 742 N N . LEU A 1 94 ? -13.066 7.275 7.041 1.00 86.44 94 LEU A N 1
ATOM 743 C CA . LEU A 1 94 ? -12.285 7.942 8.092 1.00 86.44 94 LEU A CA 1
ATOM 744 C C . LEU A 1 94 ? -12.513 9.458 8.102 1.00 86.44 94 LEU A C 1
ATOM 746 O O . LEU A 1 94 ? -12.636 10.068 9.171 1.00 86.44 94 LEU A O 1
ATOM 750 N N . ARG A 1 95 ? -12.621 10.070 6.920 1.00 87.75 95 ARG A N 1
ATOM 751 C CA . ARG A 1 95 ? -12.901 11.499 6.785 1.00 87.75 95 ARG A CA 1
ATOM 752 C C . ARG A 1 95 ? -14.322 11.840 7.225 1.00 87.75 95 ARG A C 1
ATOM 754 O O . ARG A 1 95 ? -14.501 12.822 7.940 1.00 87.75 95 ARG A O 1
ATOM 761 N N . ARG A 1 96 ? -15.320 11.049 6.825 1.00 86.88 96 ARG A N 1
ATOM 762 C CA . ARG A 1 96 ? -16.738 11.284 7.134 1.00 86.88 96 ARG A CA 1
ATOM 763 C C . ARG A 1 96 ? -17.033 11.109 8.618 1.00 86.88 96 ARG A C 1
ATOM 765 O O . ARG A 1 96 ? -17.681 11.967 9.206 1.00 86.88 96 ARG A O 1
ATOM 772 N N . GLU A 1 97 ? -16.554 10.021 9.210 1.00 85.50 97 GLU A N 1
ATOM 773 C CA . GLU A 1 97 ? -16.915 9.636 10.577 1.00 85.50 97 GLU A CA 1
ATOM 774 C C . GLU A 1 97 ? -16.030 10.312 11.635 1.00 85.50 97 GLU A C 1
ATOM 776 O O . GLU A 1 97 ? -16.475 10.562 12.754 1.00 85.50 97 GLU A O 1
ATOM 781 N N . ARG A 1 98 ? -14.762 10.608 11.315 1.00 82.62 98 ARG A N 1
ATOM 782 C CA . ARG A 1 98 ? -13.782 11.116 12.297 1.00 82.62 98 ARG A CA 1
ATOM 783 C C . ARG A 1 98 ? -13.119 12.431 11.897 1.00 82.62 98 ARG A C 1
ATOM 785 O O . ARG A 1 98 ? -12.351 12.971 12.689 1.00 82.62 98 ARG A O 1
ATOM 792 N N . GLY A 1 99 ? -13.359 12.937 10.687 1.00 83.44 99 GLY A N 1
ATOM 793 C CA . GLY A 1 99 ? -12.607 14.075 10.150 1.00 83.44 99 GLY A CA 1
ATOM 794 C C . GLY A 1 99 ? -11.126 13.758 9.908 1.00 83.44 99 GLY A C 1
ATOM 795 O O . GLY A 1 99 ? -10.318 14.677 9.796 1.00 83.44 99 GLY A O 1
ATOM 796 N N . LEU A 1 100 ? -10.750 12.473 9.859 1.00 77.25 100 LEU A N 1
ATOM 797 C CA . LEU A 1 100 ? -9.366 12.028 9.713 1.00 77.25 100 LEU A CA 1
ATOM 798 C C . LEU A 1 100 ? -9.049 11.715 8.249 1.00 77.25 100 LEU A C 1
ATOM 800 O O . LEU A 1 100 ? -9.731 10.919 7.616 1.00 77.25 100 LEU A O 1
ATOM 804 N N . GLY A 1 101 ? -7.951 12.272 7.737 1.00 75.06 101 GLY A N 1
ATOM 805 C CA . GLY A 1 101 ? -7.453 11.997 6.387 1.00 75.06 101 GLY A CA 1
ATOM 806 C C . GLY A 1 101 ? -7.649 13.138 5.395 1.00 75.06 101 GLY A C 1
ATOM 807 O O . GLY A 1 101 ? -8.328 14.124 5.660 1.00 75.06 101 GLY A O 1
ATOM 808 N N . ILE A 1 102 ? -6.988 13.004 4.245 1.00 83.94 102 ILE A N 1
ATOM 809 C CA . ILE A 1 102 ? -6.947 14.031 3.191 1.00 83.94 102 ILE A CA 1
ATOM 810 C C . ILE A 1 102 ? -7.974 13.775 2.072 1.00 83.94 102 ILE A C 1
ATOM 812 O O . ILE A 1 102 ? -8.059 14.556 1.128 1.00 83.94 102 ILE A O 1
ATOM 816 N N . GLY A 1 103 ? -8.775 12.709 2.200 1.00 85.69 103 GLY A N 1
ATOM 817 C CA . GLY A 1 103 ? -9.775 12.270 1.224 1.00 85.69 103 GLY A CA 1
ATOM 818 C C . GLY A 1 103 ? -9.225 11.245 0.231 1.00 85.69 103 GLY A C 1
ATOM 819 O O . GLY A 1 103 ? -8.088 11.353 -0.237 1.00 85.69 103 GLY A O 1
ATOM 820 N N . GLY A 1 104 ? -10.047 10.254 -0.120 1.00 87.62 104 GLY A N 1
ATOM 821 C CA . GLY A 1 104 ? -9.649 9.129 -0.970 1.00 87.62 104 GLY A CA 1
ATOM 822 C C . GLY A 1 104 ? -9.217 9.578 -2.365 1.00 87.62 104 GLY A C 1
ATOM 823 O O . GLY A 1 104 ? -8.225 9.090 -2.905 1.00 87.62 104 GLY A O 1
ATOM 824 N N . TYR A 1 105 ? -9.882 10.596 -2.914 1.00 90.12 105 TYR A N 1
ATOM 825 C CA . TYR A 1 105 ? -9.537 11.170 -4.217 1.00 90.12 105 TYR A CA 1
ATOM 826 C C . TYR A 1 105 ? -8.130 11.778 -4.258 1.00 90.12 105 TYR A C 1
ATOM 828 O O . TYR A 1 105 ? -7.416 11.595 -5.242 1.00 90.12 105 TYR A O 1
ATOM 836 N N . VAL A 1 106 ? -7.699 12.456 -3.189 1.00 90.94 106 VAL A N 1
ATOM 837 C CA . VAL A 1 106 ? -6.359 13.067 -3.105 1.00 90.94 106 VAL A CA 1
ATOM 838 C C . VAL A 1 106 ? -5.273 11.995 -3.000 1.00 90.94 106 VAL A C 1
ATOM 840 O O . VAL A 1 106 ? -4.149 12.189 -3.458 1.00 90.94 106 VAL A O 1
ATOM 843 N N . VAL A 1 107 ? -5.605 10.829 -2.450 1.00 89.94 107 VAL A N 1
ATOM 844 C CA . VAL A 1 107 ? -4.691 9.686 -2.410 1.00 89.94 107 VAL A CA 1
ATOM 845 C C . VAL A 1 107 ? -4.616 8.994 -3.776 1.00 89.94 107 VAL A C 1
ATOM 847 O O . VAL A 1 107 ? -3.524 8.694 -4.259 1.00 89.94 107 VAL A O 1
ATOM 850 N N . ILE A 1 108 ? -5.761 8.758 -4.416 1.00 93.19 108 ILE A N 1
ATOM 851 C CA . ILE A 1 108 ? -5.864 7.891 -5.597 1.00 93.19 108 ILE A CA 1
ATOM 852 C C . ILE A 1 108 ? -5.515 8.609 -6.890 1.00 93.19 108 ILE A C 1
ATOM 854 O O . ILE A 1 108 ? -4.817 8.028 -7.716 1.00 93.19 108 ILE A O 1
ATOM 858 N N . LEU A 1 109 ? -5.975 9.846 -7.090 1.00 93.50 109 LEU A N 1
ATOM 859 C CA . LEU A 1 109 ? -5.782 10.541 -8.365 1.00 93.50 109 LEU A CA 1
ATOM 860 C C . LEU A 1 109 ? -4.297 10.744 -8.707 1.00 93.50 109 LEU A C 1
ATOM 862 O O . LEU A 1 109 ? -3.927 10.417 -9.835 1.00 93.50 109 LEU A O 1
ATOM 866 N N . PRO A 1 110 ? -3.417 11.187 -7.782 1.00 94.19 110 PRO A N 1
ATOM 867 C CA . PRO A 1 110 ? -1.991 11.300 -8.082 1.00 94.19 110 PRO A CA 1
ATOM 868 C C . PRO A 1 110 ? -1.347 9.946 -8.390 1.00 94.19 110 PRO A C 1
ATOM 870 O O . PRO A 1 110 ? -0.533 9.850 -9.306 1.00 94.19 110 PRO A O 1
ATOM 873 N N . PHE A 1 111 ? -1.745 8.888 -7.671 1.00 94.19 111 PHE A N 1
ATOM 874 C CA . PHE A 1 111 ? -1.245 7.541 -7.934 1.00 94.19 111 PHE A CA 1
ATOM 875 C C . PHE A 1 111 ? -1.672 7.040 -9.318 1.00 94.19 111 PHE A C 1
ATOM 877 O O . PHE A 1 111 ? -0.832 6.607 -10.101 1.00 94.19 111 PHE A O 1
ATOM 884 N N . ALA A 1 112 ? -2.963 7.134 -9.640 1.00 92.69 112 ALA A N 1
ATOM 885 C CA . ALA A 1 112 ? -3.505 6.696 -10.920 1.00 92.69 112 ALA A CA 1
ATOM 886 C C . ALA A 1 112 ? -2.892 7.479 -12.089 1.00 92.69 112 ALA A C 1
ATOM 888 O O . ALA A 1 112 ? -2.545 6.882 -13.106 1.00 92.69 112 ALA A O 1
ATOM 889 N N . ALA A 1 113 ? -2.701 8.793 -11.928 1.00 93.50 113 ALA A N 1
ATOM 890 C CA . ALA A 1 113 ? -2.059 9.638 -12.928 1.00 93.50 113 ALA A CA 1
ATOM 891 C C . ALA A 1 113 ? -0.591 9.250 -13.157 1.00 93.50 113 ALA A C 1
ATOM 893 O O . ALA A 1 113 ? -0.187 9.084 -14.305 1.00 93.50 113 ALA A O 1
ATOM 894 N N . GLY A 1 114 ? 0.200 9.060 -12.095 1.00 93.94 114 GLY A N 1
ATOM 895 C CA . GLY A 1 114 ? 1.602 8.653 -12.232 1.00 93.94 114 GLY A CA 1
ATOM 896 C C . GLY A 1 114 ? 1.763 7.226 -12.762 1.00 93.94 114 GLY A C 1
ATOM 897 O O . GLY A 1 114 ? 2.615 6.984 -13.614 1.00 93.94 114 GLY A O 1
ATOM 898 N N . LEU A 1 115 ? 0.894 6.296 -12.349 1.00 91.06 115 LEU A N 1
ATOM 899 C CA . LEU A 1 115 ? 0.857 4.937 -12.892 1.00 91.06 115 LEU A CA 1
ATOM 900 C C . LEU A 1 115 ? 0.539 4.953 -14.393 1.00 91.06 115 LEU A C 1
ATOM 902 O O . LEU A 1 115 ? 1.258 4.341 -15.178 1.00 91.06 115 LEU A O 1
ATOM 906 N N . ALA A 1 116 ? -0.503 5.683 -14.804 1.00 90.38 116 ALA A N 1
ATOM 907 C CA . ALA A 1 116 ? -0.867 5.824 -16.211 1.00 90.38 116 ALA A CA 1
ATOM 908 C C . ALA A 1 116 ? 0.245 6.505 -17.019 1.00 90.38 116 ALA A C 1
ATOM 910 O O . ALA A 1 116 ? 0.545 6.061 -18.124 1.00 90.38 116 ALA A O 1
ATOM 911 N N . ALA A 1 117 ? 0.890 7.535 -16.464 1.00 91.00 117 ALA A N 1
ATOM 912 C CA . ALA A 1 117 ? 2.027 8.196 -17.094 1.00 91.00 117 ALA A CA 1
ATOM 913 C C . ALA A 1 117 ? 3.180 7.214 -17.344 1.00 91.00 117 ALA A C 1
ATOM 915 O O . ALA A 1 117 ? 3.687 7.172 -18.460 1.00 91.00 117 ALA A O 1
ATOM 916 N N . GLY A 1 118 ? 3.546 6.384 -16.364 1.00 88.00 118 GLY A N 1
ATOM 917 C CA . GLY A 1 118 ? 4.583 5.365 -16.543 1.00 88.00 118 GLY A CA 1
ATOM 918 C C . GLY A 1 118 ? 4.220 4.324 -17.601 1.00 88.00 118 GLY A C 1
ATOM 919 O O . GLY A 1 118 ? 5.012 4.075 -18.500 1.00 88.00 118 GLY A O 1
ATOM 920 N N . VAL A 1 119 ? 3.004 3.765 -17.555 1.00 85.88 119 VAL A N 1
ATOM 921 C CA . VAL A 1 119 ? 2.565 2.734 -18.518 1.00 85.88 119 VAL A CA 1
ATOM 922 C C . VAL A 1 119 ? 2.470 3.280 -19.944 1.00 85.88 119 VAL A C 1
ATOM 924 O O . VAL A 1 119 ? 2.922 2.634 -20.886 1.00 85.88 119 VAL A O 1
ATOM 927 N N . LEU A 1 120 ? 1.888 4.468 -20.124 1.00 87.38 120 LEU A N 1
ATOM 928 C CA . LEU A 1 120 ? 1.772 5.093 -21.443 1.00 87.38 120 LEU A CA 1
ATOM 929 C C . LEU A 1 120 ? 3.127 5.589 -21.954 1.00 87.38 120 LEU A C 1
ATOM 931 O O . LEU A 1 120 ? 3.402 5.472 -23.146 1.00 87.38 120 LEU A O 1
ATOM 935 N N . GLY A 1 121 ? 3.966 6.126 -21.065 1.00 85.62 121 GLY A N 1
ATOM 936 C CA . GLY A 1 121 ? 5.328 6.546 -21.381 1.00 85.62 121 GLY A CA 1
ATOM 937 C C . GLY A 1 121 ? 6.195 5.371 -21.819 1.00 85.62 121 GLY A C 1
ATOM 938 O O . GLY A 1 121 ? 6.923 5.484 -22.800 1.00 85.62 121 GLY A O 1
ATOM 939 N N . GLU A 1 122 ? 6.056 4.226 -21.156 1.00 84.19 122 GLU A N 1
ATOM 940 C CA . GLU A 1 122 ? 6.709 2.985 -21.561 1.00 84.19 122 GLU A CA 1
ATOM 941 C C . GLU A 1 122 ? 6.244 2.534 -22.945 1.00 84.19 122 GLU A C 1
ATOM 943 O O . GLU A 1 122 ? 7.057 2.377 -23.851 1.00 84.19 122 GLU A O 1
ATOM 948 N N . PHE A 1 123 ? 4.930 2.432 -23.155 1.00 81.75 123 PHE A N 1
ATOM 949 C CA . PHE A 1 123 ? 4.377 2.005 -24.440 1.00 81.75 123 PHE A CA 1
ATOM 950 C C . PHE A 1 123 ? 4.779 2.918 -25.612 1.00 81.75 123 PHE A C 1
ATOM 952 O O . PHE A 1 123 ? 5.010 2.439 -26.721 1.00 81.75 123 PHE A O 1
ATOM 959 N N . ALA A 1 124 ? 4.840 4.233 -25.388 1.00 84.31 124 ALA A N 1
ATOM 960 C CA . ALA A 1 124 ? 5.130 5.203 -26.439 1.00 84.31 124 ALA A CA 1
ATOM 961 C C . ALA A 1 124 ? 6.632 5.443 -26.665 1.00 84.31 124 ALA A C 1
ATOM 963 O O . ALA A 1 124 ? 7.031 5.723 -27.797 1.00 84.31 124 ALA A O 1
ATOM 964 N N . TYR A 1 125 ? 7.455 5.364 -25.613 1.00 81.25 125 TYR A N 1
ATOM 965 C CA . TYR A 1 125 ? 8.833 5.869 -25.639 1.00 81.25 125 TYR A CA 1
ATOM 966 C C . TYR A 1 125 ? 9.878 4.952 -24.986 1.00 81.25 125 TYR A C 1
ATOM 968 O O . TYR A 1 125 ? 11.055 5.298 -25.035 1.00 81.25 125 TYR A O 1
ATOM 976 N N . GLY A 1 126 ? 9.499 3.814 -24.390 1.00 80.81 126 GLY A N 1
ATOM 977 C CA . GLY A 1 126 ? 10.421 2.993 -23.587 1.00 80.81 126 GLY A CA 1
ATOM 978 C C . GLY A 1 126 ? 10.906 3.725 -22.331 1.00 80.81 126 GLY A C 1
ATOM 979 O O . GLY A 1 126 ? 12.069 3.642 -21.949 1.00 80.81 126 GLY A O 1
ATOM 980 N N . ALA A 1 127 ? 10.037 4.549 -21.737 1.00 78.44 127 ALA A N 1
ATOM 981 C CA . ALA A 1 127 ? 10.402 5.471 -20.668 1.00 78.44 127 ALA A CA 1
ATOM 982 C C . ALA A 1 127 ? 10.746 4.810 -19.316 1.00 78.44 127 ALA A C 1
ATOM 984 O O . ALA A 1 127 ? 11.147 5.514 -18.396 1.00 78.44 127 ALA A O 1
ATOM 985 N N . LEU A 1 128 ? 10.569 3.506 -19.137 1.00 78.44 128 LEU A N 1
ATOM 986 C CA . LEU A 1 128 ? 10.986 2.785 -17.931 1.00 78.44 128 LEU A CA 1
ATOM 987 C C . LEU A 1 128 ? 12.276 1.975 -18.155 1.00 78.44 128 LEU A C 1
ATOM 989 O O . LEU A 1 128 ? 12.868 1.534 -17.174 1.00 78.44 128 LEU A O 1
ATOM 993 N N . GLU A 1 129 ? 12.756 1.853 -19.402 1.00 75.69 129 GLU A N 1
ATOM 994 C CA . GLU A 1 129 ? 14.018 1.172 -19.753 1.00 75.69 129 GLU A CA 1
ATOM 995 C C . G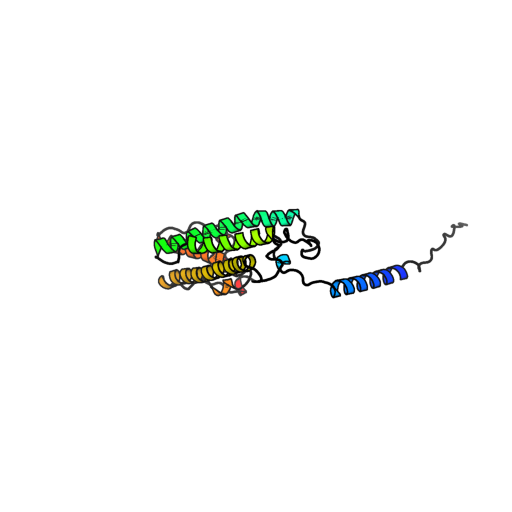LU A 1 129 ? 15.263 1.999 -19.346 1.00 75.69 129 GLU A C 1
ATOM 997 O O . GLU A 1 129 ? 16.326 1.446 -19.068 1.00 75.69 129 GLU A O 1
ATOM 1002 N N . GLY A 1 130 ? 15.152 3.335 -19.291 1.00 67.19 130 GLY A N 1
ATOM 1003 C CA . GLY A 1 130 ? 16.282 4.255 -19.067 1.00 67.19 130 GLY A CA 1
ATOM 1004 C C . GLY A 1 130 ? 16.748 4.413 -17.610 1.00 67.19 130 GLY A C 1
ATOM 1005 O O . GLY A 1 130 ? 17.798 5.012 -17.358 1.00 67.19 130 GLY A O 1
ATOM 1006 N N . GLY A 1 131 ? 16.014 3.843 -16.648 1.00 68.94 131 GLY A N 1
ATOM 1007 C CA . GLY A 1 131 ? 16.368 3.823 -15.227 1.00 68.94 131 GLY A CA 1
ATOM 1008 C C . GLY A 1 131 ? 15.408 4.591 -14.310 1.00 68.94 131 GLY A C 1
ATOM 1009 O O . GLY A 1 131 ? 14.343 5.062 -14.695 1.00 68.94 131 GLY A O 1
ATOM 1010 N N . VAL A 1 132 ? 15.768 4.683 -13.028 1.00 76.81 132 VAL A N 1
ATOM 1011 C CA . VAL A 1 132 ? 14.922 5.297 -11.993 1.00 76.81 132 VAL A CA 1
ATOM 1012 C C . VAL A 1 132 ? 15.117 6.818 -11.989 1.00 76.81 132 VAL A C 1
ATOM 1014 O O . VAL A 1 132 ? 16.225 7.287 -11.744 1.00 76.81 132 VAL A O 1
ATOM 1017 N N . LEU A 1 133 ? 14.032 7.581 -12.184 1.00 84.81 133 LEU A N 1
ATOM 1018 C CA . LEU A 1 133 ? 13.999 9.060 -12.168 1.00 84.81 133 LEU A CA 1
ATOM 1019 C C . LEU A 1 133 ? 14.790 9.749 -13.299 1.00 84.81 133 LEU A C 1
ATOM 1021 O O . LEU A 1 133 ? 15.211 10.897 -13.164 1.00 84.81 133 LEU A O 1
ATOM 1025 N N . ASP A 1 134 ? 14.985 9.059 -14.412 1.00 86.44 134 ASP A N 1
ATOM 1026 C CA . ASP A 1 134 ? 15.720 9.522 -15.592 1.00 86.44 134 ASP A CA 1
ATOM 1027 C C . ASP A 1 134 ? 14.902 10.461 -16.505 1.00 86.44 134 ASP A C 1
ATOM 1029 O O . ASP A 1 134 ? 15.469 11.307 -17.198 1.00 86.44 134 ASP A O 1
ATOM 1033 N N . ASN A 1 135 ? 13.570 10.352 -16.503 1.00 90.19 135 ASN A N 1
ATOM 1034 C CA . ASN A 1 135 ? 12.680 11.126 -17.365 1.00 90.19 135 ASN A CA 1
ATOM 1035 C C . ASN A 1 135 ? 11.334 11.448 -16.677 1.00 90.19 135 ASN A C 1
ATOM 1037 O O . ASN A 1 135 ? 11.000 10.867 -15.644 1.00 90.19 135 ASN A O 1
ATOM 1041 N N . PRO A 1 136 ? 10.517 12.372 -17.223 1.00 91.31 136 PRO A N 1
ATOM 1042 C CA . PRO A 1 136 ? 9.274 12.791 -16.572 1.00 91.31 136 PRO A CA 1
ATOM 1043 C C . PRO A 1 136 ? 8.268 11.660 -16.308 1.00 91.31 136 PRO A C 1
ATOM 1045 O O . PRO A 1 136 ? 7.550 11.718 -15.310 1.00 91.31 136 PRO A O 1
ATOM 1048 N N . TYR A 1 137 ? 8.208 10.636 -17.168 1.00 89.81 137 TYR A N 1
ATOM 1049 C CA . TYR A 1 137 ? 7.294 9.506 -16.999 1.00 89.81 137 TYR A CA 1
ATOM 1050 C C . TYR A 1 137 ? 7.759 8.576 -15.879 1.00 89.81 137 TYR A C 1
ATOM 1052 O O . TYR A 1 137 ? 6.947 8.212 -15.027 1.00 89.81 137 TYR A O 1
ATOM 1060 N N . SER A 1 138 ? 9.055 8.247 -15.827 1.00 86.81 138 SER A N 1
ATOM 1061 C CA . SER A 1 138 ? 9.614 7.443 -14.737 1.00 86.81 138 SER A CA 1
ATOM 1062 C C . SER A 1 138 ? 9.521 8.186 -13.401 1.00 86.81 138 SER A C 1
ATOM 1064 O O . SER A 1 138 ? 9.082 7.606 -12.408 1.00 86.81 138 SER A O 1
ATOM 1066 N N . ILE A 1 139 ? 9.802 9.496 -13.372 1.00 92.00 139 ILE A N 1
ATOM 1067 C CA . ILE A 1 139 ? 9.616 10.343 -12.183 1.00 92.00 139 ILE A CA 1
ATOM 1068 C C . ILE A 1 139 ? 8.166 10.288 -11.700 1.00 92.00 139 ILE A C 1
ATOM 1070 O O . ILE A 1 139 ? 7.929 10.023 -10.522 1.00 92.00 139 ILE A O 1
ATOM 1074 N N . ALA A 1 140 ? 7.190 10.505 -12.587 1.00 93.19 140 ALA A N 1
ATOM 1075 C CA . ALA A 1 140 ? 5.775 10.459 -12.228 1.00 93.19 140 ALA A CA 1
ATOM 1076 C C . ALA A 1 140 ? 5.355 9.075 -11.704 1.00 93.19 140 ALA A C 1
ATOM 1078 O O . ALA A 1 140 ? 4.632 8.986 -10.710 1.00 93.19 140 ALA A O 1
ATOM 1079 N N . PHE A 1 141 ? 5.842 8.004 -12.332 1.00 91.00 141 PHE A N 1
ATOM 1080 C CA . PHE A 1 141 ? 5.574 6.627 -11.932 1.00 91.00 141 PHE A CA 1
ATOM 1081 C C . PHE A 1 141 ? 6.108 6.325 -10.527 1.00 91.00 141 PHE A C 1
ATOM 1083 O O . PHE A 1 141 ? 5.341 5.946 -9.642 1.00 91.00 141 PHE A O 1
ATOM 1090 N N . TYR A 1 142 ? 7.397 6.557 -10.267 1.00 90.25 142 TYR A N 1
ATOM 1091 C CA . TYR A 1 142 ? 7.983 6.294 -8.950 1.00 90.25 142 TYR A CA 1
ATOM 1092 C C . TYR A 1 142 ? 7.439 7.234 -7.868 1.00 90.25 142 TYR A C 1
ATOM 1094 O O . TYR A 1 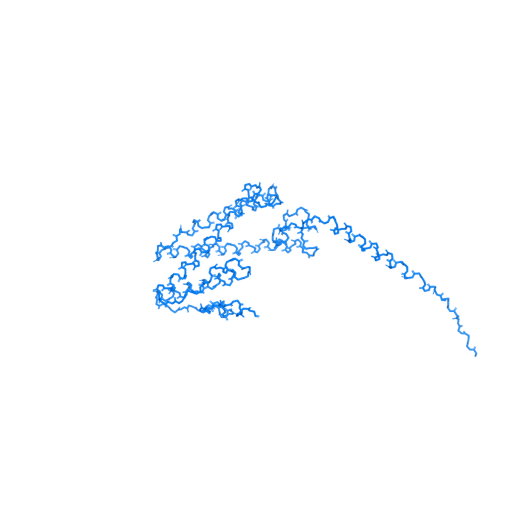142 ? 7.216 6.796 -6.738 1.00 90.25 142 TYR A O 1
ATOM 1102 N N . ALA A 1 143 ? 7.146 8.495 -8.202 1.00 93.69 143 ALA A N 1
ATOM 1103 C CA . ALA A 1 143 ? 6.489 9.425 -7.285 1.00 93.69 143 ALA A CA 1
ATOM 1104 C C . ALA A 1 143 ? 5.080 8.950 -6.899 1.00 93.69 143 ALA A C 1
ATOM 1106 O O . ALA A 1 143 ? 4.705 9.064 -5.733 1.00 93.69 143 ALA A O 1
ATOM 1107 N N . ALA A 1 144 ? 4.321 8.361 -7.829 1.00 93.06 144 ALA A N 1
ATOM 1108 C CA . ALA A 1 144 ? 3.035 7.740 -7.518 1.00 93.06 144 ALA A CA 1
ATOM 1109 C C . ALA A 1 144 ? 3.185 6.593 -6.507 1.00 93.06 144 ALA A C 1
ATOM 1111 O O . ALA A 1 144 ? 2.439 6.546 -5.526 1.00 93.06 144 ALA A O 1
ATOM 1112 N N . PHE A 1 145 ? 4.169 5.706 -6.678 1.00 90.88 145 PHE A N 1
ATOM 1113 C CA . PHE A 1 145 ? 4.433 4.652 -5.691 1.00 90.88 145 PHE A CA 1
ATOM 1114 C C . PHE A 1 145 ? 4.870 5.223 -4.337 1.00 90.88 145 PHE A C 1
ATOM 1116 O O . PHE A 1 145 ? 4.327 4.836 -3.304 1.00 90.88 145 PHE A O 1
ATOM 1123 N N . ALA A 1 146 ? 5.773 6.201 -4.309 1.00 92.56 146 ALA A N 1
ATOM 1124 C CA . ALA A 1 146 ? 6.147 6.868 -3.063 1.00 92.56 146 ALA A CA 1
ATOM 1125 C C . ALA A 1 146 ? 4.922 7.495 -2.368 1.00 92.56 146 ALA A C 1
ATOM 1127 O O . ALA A 1 146 ? 4.741 7.343 -1.158 1.00 92.56 146 ALA A O 1
ATOM 1128 N N . TRP A 1 147 ? 4.033 8.125 -3.139 1.00 94.56 147 TRP A N 1
ATOM 1129 C CA . TRP A 1 147 ? 2.799 8.729 -2.644 1.00 94.56 147 TRP A CA 1
ATOM 1130 C C . TRP A 1 147 ? 1.847 7.700 -2.033 1.00 94.56 147 TRP A C 1
ATOM 1132 O O . TRP A 1 147 ? 1.352 7.894 -0.920 1.00 94.56 147 TRP A O 1
ATOM 1142 N N . ILE A 1 148 ? 1.588 6.587 -2.725 1.00 90.44 148 ILE A N 1
ATOM 1143 C CA . ILE A 1 148 ? 0.645 5.576 -2.233 1.00 90.44 148 ILE A CA 1
ATOM 1144 C C . ILE A 1 148 ? 1.177 4.874 -0.977 1.00 90.44 148 ILE A C 1
ATOM 1146 O O . ILE A 1 148 ? 0.378 4.560 -0.090 1.00 90.44 148 ILE A O 1
ATOM 1150 N N . TYR A 1 149 ? 2.501 4.694 -0.869 1.00 90.88 149 TYR A N 1
ATOM 1151 C CA . TYR A 1 149 ? 3.182 4.152 0.311 1.00 90.88 149 TYR A CA 1
ATOM 1152 C C . TYR A 1 149 ? 3.144 5.124 1.491 1.00 90.88 149 TYR A C 1
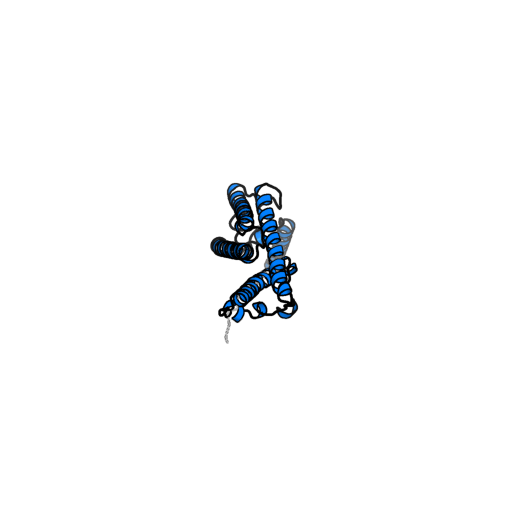ATOM 1154 O O . TYR A 1 149 ? 2.783 4.726 2.596 1.00 90.88 149 TYR A O 1
ATOM 1162 N N . LEU A 1 150 ? 3.437 6.406 1.269 1.00 93.56 150 LEU A N 1
ATOM 1163 C CA . LEU A 1 150 ? 3.346 7.425 2.315 1.00 93.56 150 LEU A CA 1
ATOM 1164 C C . LEU A 1 150 ? 1.926 7.507 2.895 1.00 93.56 150 LEU A C 1
ATOM 1166 O O . LEU A 1 150 ? 1.738 7.518 4.110 1.00 93.56 150 LEU A O 1
ATOM 1170 N N . ASN A 1 151 ? 0.910 7.488 2.032 1.00 92.00 151 ASN A N 1
ATOM 1171 C CA . ASN A 1 151 ? -0.479 7.462 2.486 1.00 92.00 151 ASN A CA 1
ATOM 1172 C C . ASN A 1 151 ? -0.828 6.159 3.217 1.00 92.00 151 ASN A C 1
ATOM 1174 O O . ASN A 1 151 ? -1.550 6.193 4.210 1.00 92.00 151 ASN A O 1
ATOM 1178 N N . GLN A 1 152 ? -0.278 5.019 2.787 1.00 91.38 152 GLN A N 1
ATOM 1179 C CA . GLN A 1 152 ? -0.449 3.747 3.490 1.00 91.38 152 GLN A CA 1
ATOM 1180 C C . GLN A 1 152 ? 0.131 3.795 4.911 1.00 91.38 152 GLN A C 1
ATOM 1182 O O . GLN A 1 152 ? -0.508 3.328 5.852 1.00 91.38 152 GLN A O 1
ATOM 1187 N N . TRP A 1 153 ? 1.306 4.405 5.078 1.00 93.38 153 TRP A N 1
ATOM 1188 C CA . TRP A 1 153 ? 1.925 4.623 6.382 1.00 93.38 153 TRP A CA 1
ATOM 1189 C C . TRP A 1 153 ? 1.026 5.448 7.306 1.00 93.38 153 TRP A C 1
ATOM 1191 O O . TRP A 1 153 ? 0.770 5.055 8.446 1.00 93.38 153 TRP A O 1
ATOM 1201 N N . PHE A 1 154 ? 0.505 6.579 6.823 1.00 92.31 154 PHE A N 1
ATOM 1202 C CA . PHE A 1 154 ? -0.412 7.399 7.617 1.00 92.31 154 PHE A CA 1
ATOM 1203 C C . PHE A 1 154 ? -1.688 6.647 7.970 1.00 92.31 154 PHE A C 1
ATOM 1205 O O . PHE A 1 154 ? -2.156 6.739 9.101 1.00 92.31 154 PHE A O 1
ATOM 1212 N N . LEU A 1 155 ? -2.227 5.872 7.035 1.00 91.19 155 LEU A N 1
ATOM 1213 C CA . LEU A 1 155 ? -3.437 5.102 7.255 1.00 91.19 155 LEU A CA 1
ATOM 1214 C C . LEU A 1 155 ? -3.262 4.036 8.348 1.00 91.19 155 LEU A C 1
ATOM 1216 O O . LEU A 1 155 ? -4.123 3.920 9.217 1.00 91.19 155 LEU A O 1
ATOM 1220 N N . TYR A 1 156 ? -2.135 3.319 8.372 1.00 92.56 156 TYR A N 1
ATOM 1221 C CA . TYR A 1 156 ? -1.834 2.376 9.456 1.00 92.56 156 TYR A CA 1
ATOM 1222 C C . TYR A 1 156 ? -1.767 3.061 10.822 1.00 92.56 156 TYR A C 1
ATOM 1224 O O . TYR A 1 156 ? -2.354 2.569 11.783 1.00 92.56 156 TYR A O 1
ATOM 1232 N N . ASN A 1 157 ? -1.123 4.227 10.899 1.00 93.00 157 ASN A N 1
ATOM 1233 C CA . ASN A 1 157 ? -1.051 4.989 12.144 1.00 93.00 157 ASN A CA 1
ATOM 1234 C C . ASN A 1 157 ? -2.426 5.502 12.596 1.00 93.00 157 ASN A C 1
ATOM 1236 O O . ASN A 1 157 ? -2.733 5.419 13.780 1.00 93.00 157 ASN A O 1
ATOM 1240 N N . LYS A 1 158 ? -3.284 5.958 11.670 1.00 91.94 158 LYS A N 1
ATOM 1241 C CA . LYS A 1 158 ? -4.670 6.342 11.993 1.00 91.94 158 LYS A CA 1
ATOM 1242 C C . LYS A 1 158 ? -5.439 5.164 12.591 1.00 91.94 158 LYS A C 1
ATOM 1244 O O . LYS A 1 158 ? -6.104 5.331 13.603 1.00 91.94 158 LYS A O 1
ATOM 1249 N N . VAL A 1 159 ? -5.341 3.971 11.999 1.00 91.25 159 VAL A N 1
ATOM 1250 C CA . VAL A 1 159 ? -6.023 2.778 12.531 1.00 91.25 159 VAL A CA 1
ATOM 1251 C C . VAL A 1 159 ? -5.495 2.408 13.917 1.00 91.25 159 VAL A C 1
ATOM 1253 O O . VAL A 1 159 ? -6.292 2.100 14.797 1.00 91.25 159 VAL A O 1
ATOM 1256 N N . ASN A 1 160 ? -4.183 2.491 14.145 1.00 93.56 160 ASN A N 1
ATOM 1257 C CA . ASN A 1 160 ? -3.612 2.280 15.476 1.00 93.56 160 ASN A CA 1
ATOM 1258 C C . ASN A 1 160 ? -4.148 3.289 16.496 1.00 93.56 160 ASN A C 1
ATOM 1260 O O . ASN A 1 160 ? -4.593 2.879 17.565 1.00 93.56 160 ASN A O 1
ATOM 1264 N N . GLN A 1 161 ? -4.203 4.571 16.130 1.00 92.88 161 GLN A N 1
ATOM 1265 C CA . GLN A 1 161 ? -4.761 5.624 16.974 1.00 92.88 161 GLN A CA 1
ATOM 1266 C C . GLN A 1 161 ? -6.216 5.325 17.375 1.00 92.88 161 GLN A C 1
ATOM 1268 O O . GLN A 1 161 ? -6.571 5.490 18.538 1.00 92.88 161 GLN A O 1
ATOM 1273 N N . LEU A 1 162 ? -7.050 4.828 16.451 1.00 91.56 162 LEU A N 1
ATOM 1274 C CA . LEU A 1 162 ? -8.440 4.458 16.759 1.00 91.56 162 LEU A CA 1
ATOM 1275 C C . LEU A 1 162 ? -8.540 3.380 17.850 1.00 91.56 162 LEU A C 1
ATOM 1277 O O . LEU A 1 162 ? -9.462 3.414 18.661 1.00 91.56 162 LEU A O 1
ATOM 1281 N N . PHE A 1 163 ? -7.610 2.424 17.871 1.00 92.69 163 PHE A N 1
ATOM 1282 C CA . PHE A 1 163 ? -7.570 1.377 18.894 1.00 92.69 163 PHE A CA 1
ATOM 1283 C C . PHE A 1 163 ? -7.000 1.896 20.216 1.00 92.69 163 PHE A C 1
ATOM 1285 O O . PHE A 1 163 ? -7.548 1.590 21.274 1.00 92.69 163 PHE A O 1
ATOM 1292 N N . GLU A 1 164 ? -5.956 2.720 20.166 1.00 92.56 164 GLU A N 1
ATOM 1293 C CA . GLU A 1 164 ? -5.356 3.338 21.353 1.00 92.56 164 GLU A CA 1
ATOM 1294 C C . GLU A 1 164 ? -6.352 4.237 22.099 1.00 92.56 164 GLU A C 1
ATOM 1296 O O . GLU A 1 164 ? -6.427 4.194 23.327 1.00 92.56 164 GLU A O 1
ATOM 1301 N N . GLU A 1 165 ? -7.180 4.992 21.373 1.00 91.25 165 GLU A N 1
ATOM 1302 C CA . GLU A 1 165 ? -8.260 5.811 21.940 1.00 91.25 165 GLU A CA 1
ATOM 1303 C C . GLU A 1 165 ? -9.338 4.977 22.656 1.00 91.25 165 GLU A C 1
ATOM 1305 O O . GLU A 1 165 ? -9.956 5.451 23.608 1.00 91.25 165 GLU A O 1
ATOM 1310 N N . GLU A 1 166 ? -9.542 3.721 22.245 1.00 90.31 166 GLU A N 1
ATOM 1311 C CA . GLU A 1 166 ? -10.413 2.750 22.925 1.00 90.31 166 GLU A CA 1
ATOM 1312 C C . GLU A 1 166 ? -9.704 2.007 24.077 1.00 90.31 166 GLU A C 1
ATOM 1314 O O . GLU A 1 166 ? -10.278 1.089 24.668 1.00 90.31 166 GLU A O 1
ATOM 1319 N N . GLY A 1 167 ? -8.450 2.352 24.390 1.00 91.38 167 GLY A N 1
ATOM 1320 C CA . GLY A 1 167 ? -7.633 1.650 25.383 1.00 91.38 167 GLY A CA 1
ATOM 1321 C C . GLY A 1 167 ? -7.183 0.253 24.938 1.00 91.38 167 GLY A C 1
ATOM 1322 O O . GLY A 1 167 ? -6.817 -0.571 25.778 1.00 91.38 167 GLY A O 1
ATOM 1323 N N . GLN A 1 168 ? -7.225 -0.039 23.636 1.00 90.56 168 GLN A N 1
ATOM 1324 C CA . GLN A 1 168 ? -6.730 -1.281 23.042 1.00 90.56 168 GLN A CA 1
ATOM 1325 C C . GLN A 1 168 ? -5.302 -1.097 22.503 1.00 90.56 168 GLN A C 1
ATOM 1327 O O . GLN A 1 168 ? -4.916 0.008 22.122 1.00 90.56 168 GLN A O 1
ATOM 1332 N N . PRO A 1 169 ? -4.492 -2.169 22.449 1.00 90.31 169 PRO A N 1
ATOM 1333 C CA . PRO A 1 169 ? -3.167 -2.096 21.846 1.00 90.31 169 PRO A CA 1
ATOM 1334 C C . PRO A 1 169 ? -3.260 -1.828 20.339 1.00 90.31 169 PRO A C 1
ATOM 1336 O O . PRO A 1 169 ? -4.162 -2.335 19.671 1.00 90.31 169 PRO A O 1
ATOM 1339 N N . ALA A 1 170 ? -2.283 -1.088 19.809 1.00 91.88 170 ALA A N 1
ATOM 1340 C CA . ALA A 1 170 ? -2.114 -0.851 18.380 1.00 91.88 170 ALA A CA 1
ATOM 1341 C C . ALA A 1 170 ? -1.999 -2.184 17.609 1.00 91.88 170 ALA A C 1
ATOM 1343 O O . ALA A 1 170 ? -1.043 -2.937 17.828 1.00 91.88 170 ALA A O 1
ATOM 1344 N N . PRO A 1 171 ? -2.949 -2.509 16.713 1.00 90.62 171 PRO A N 1
ATOM 1345 C CA . PRO A 1 171 ? -2.963 -3.814 16.066 1.00 90.62 171 PRO A CA 1
ATOM 1346 C C . PRO A 1 171 ? -1.992 -3.925 14.883 1.00 90.62 171 PRO A C 1
ATOM 1348 O O . PRO A 1 171 ? -1.603 -5.036 14.511 1.00 90.62 171 PRO A O 1
ATOM 1351 N N . LEU A 1 172 ? -1.607 -2.809 14.259 1.00 92.31 172 LEU A N 1
ATOM 1352 C CA . LEU A 1 172 ? -0.791 -2.795 13.045 1.00 92.31 172 LEU A CA 1
ATOM 1353 C C . LEU A 1 172 ? 0.644 -2.378 13.346 1.00 92.31 172 LEU A C 1
ATOM 1355 O O . LEU A 1 172 ? 0.885 -1.482 14.149 1.00 92.31 172 LEU A O 1
ATOM 1359 N N . ASP A 1 173 ? 1.587 -2.977 12.622 1.00 90.75 173 ASP A N 1
ATOM 1360 C CA . ASP A 1 173 ? 2.974 -2.520 12.570 1.00 90.75 173 ASP A CA 1
ATOM 1361 C C . ASP A 1 173 ? 3.217 -1.763 11.250 1.00 90.7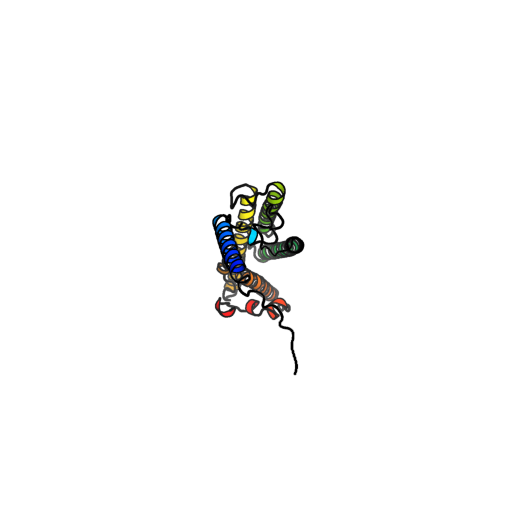5 173 ASP A C 1
ATOM 1363 O O . ASP A 1 173 ? 3.308 -2.405 10.193 1.00 90.75 173 ASP A O 1
ATOM 1367 N N . PRO A 1 174 ? 3.313 -0.415 11.273 1.00 90.88 174 PRO A N 1
ATOM 1368 C CA . PRO A 1 174 ? 3.540 0.382 10.073 1.00 90.88 174 PRO A CA 1
ATOM 1369 C C . PRO A 1 174 ? 4.867 0.075 9.374 1.00 90.88 174 PRO A C 1
ATOM 1371 O O . PRO A 1 174 ? 4.938 0.165 8.146 1.00 90.88 174 PRO A O 1
ATOM 1374 N N . TRP A 1 175 ? 5.900 -0.345 10.118 1.00 88.81 175 TRP A N 1
ATOM 1375 C CA . TRP A 1 175 ? 7.201 -0.732 9.551 1.00 88.81 175 TRP A CA 1
ATOM 1376 C C . TRP A 1 175 ? 7.097 -1.931 8.627 1.00 88.81 175 TRP A C 1
ATOM 1378 O O . TRP A 1 175 ? 7.860 -2.060 7.667 1.00 88.81 175 TRP A O 1
ATOM 1388 N N . GLY A 1 176 ? 6.067 -2.738 8.846 1.00 85.69 176 GLY A N 1
ATOM 1389 C CA . GLY A 1 176 ? 5.689 -3.816 7.971 1.00 85.69 176 GLY A CA 1
ATOM 1390 C C . GLY A 1 176 ? 5.491 -3.431 6.503 1.00 85.69 176 GLY A C 1
ATOM 1391 O O . GLY A 1 176 ? 5.657 -4.272 5.626 1.00 85.69 176 GLY A O 1
ATOM 1392 N N . LEU A 1 177 ? 5.193 -2.163 6.210 1.00 87.44 177 LEU A N 1
ATOM 1393 C CA . LEU A 1 177 ? 5.077 -1.653 4.844 1.00 87.44 177 LEU A CA 1
ATOM 1394 C C . LEU A 1 177 ? 6.370 -1.814 4.024 1.00 87.44 177 LEU A C 1
ATOM 1396 O O . LEU A 1 177 ? 6.302 -1.962 2.804 1.00 87.44 177 LEU A O 1
ATOM 1400 N N . LEU A 1 178 ? 7.532 -1.770 4.681 1.00 86.69 178 LEU A N 1
ATOM 1401 C CA . LEU A 1 178 ? 8.845 -1.799 4.030 1.00 86.69 178 LEU A CA 1
ATOM 1402 C C . LEU A 1 178 ? 9.356 -3.219 3.768 1.00 86.69 178 LEU A C 1
ATOM 1404 O O . LEU A 1 178 ? 10.310 -3.395 3.014 1.00 86.69 178 LEU A O 1
ATOM 1408 N N . VAL A 1 179 ? 8.738 -4.228 4.383 1.00 84.69 179 VAL A N 1
ATOM 1409 C CA . VAL A 1 179 ? 9.155 -5.625 4.267 1.00 84.69 179 VAL A CA 1
ATOM 1410 C C . VAL A 1 179 ? 8.285 -6.316 3.207 1.00 84.69 179 VAL A C 1
ATOM 1412 O O . VAL A 1 179 ? 7.068 -6.426 3.393 1.00 84.69 179 VAL A O 1
ATOM 1415 N N . PRO A 1 180 ? 8.868 -6.796 2.089 1.00 75.56 180 PRO A N 1
ATOM 1416 C CA . PRO A 1 180 ? 8.120 -7.516 1.062 1.00 75.56 180 PRO A CA 1
ATOM 1417 C C . PRO A 1 180 ? 7.378 -8.725 1.642 1.00 75.56 180 PRO A C 1
ATOM 1419 O O . PRO A 1 180 ? 7.927 -9.473 2.449 1.00 75.56 180 PRO A O 1
ATOM 1422 N N . GLY A 1 181 ? 6.119 -8.919 1.250 1.00 79.00 181 GLY A N 1
ATOM 1423 C CA . GLY A 1 181 ? 5.261 -9.981 1.786 1.00 79.00 181 GLY A CA 1
ATOM 1424 C C . GLY A 1 181 ? 4.547 -9.554 3.068 1.00 79.00 181 GLY A C 1
ATOM 1425 O O . GLY A 1 181 ? 3.322 -9.639 3.156 1.00 79.00 181 GLY A O 1
ATOM 1426 N N . TRP A 1 182 ? 5.287 -9.018 4.038 1.00 84.19 182 TRP A N 1
ATOM 1427 C CA . TRP A 1 182 ? 4.698 -8.509 5.276 1.00 84.19 182 TRP A CA 1
ATOM 1428 C C . TRP A 1 182 ? 3.823 -7.270 5.039 1.00 84.19 182 TRP A C 1
ATOM 1430 O O . TRP A 1 182 ? 2.798 -7.103 5.695 1.00 84.19 182 TRP A O 1
ATOM 1440 N N . ASN A 1 183 ? 4.142 -6.447 4.039 1.00 84.00 183 ASN A N 1
ATOM 1441 C CA . ASN A 1 183 ? 3.290 -5.340 3.607 1.00 84.00 183 ASN A CA 1
ATOM 1442 C C . ASN A 1 183 ? 1.848 -5.789 3.283 1.00 84.00 183 ASN A C 1
ATOM 1444 O O . ASN A 1 183 ? 0.899 -5.087 3.638 1.00 84.00 183 ASN A O 1
ATOM 1448 N N . PHE A 1 184 ? 1.675 -6.969 2.673 1.00 83.06 184 PHE A N 1
ATOM 1449 C CA . PHE A 1 184 ? 0.361 -7.564 2.411 1.00 83.06 184 PHE A CA 1
ATOM 1450 C C . PHE A 1 184 ? -0.312 -8.048 3.693 1.00 83.06 184 PHE A C 1
ATOM 1452 O O . PHE A 1 184 ? -1.507 -7.824 3.872 1.00 83.06 184 PHE A O 1
ATOM 1459 N N . VAL A 1 185 ? 0.448 -8.658 4.607 1.00 86.19 185 VAL A N 1
ATOM 1460 C CA . VAL A 1 185 ? -0.051 -9.093 5.921 1.00 86.19 185 VAL A CA 1
ATOM 1461 C C . VAL A 1 185 ? -0.586 -7.902 6.713 1.00 86.19 185 VAL A C 1
ATOM 1463 O O . VAL A 1 185 ? -1.726 -7.942 7.180 1.00 86.19 185 VAL A O 1
ATOM 1466 N N . THR A 1 186 ? 0.195 -6.825 6.839 1.00 88.12 186 THR A N 1
ATOM 1467 C CA . THR A 1 186 ? -0.245 -5.600 7.523 1.00 88.12 186 THR A CA 1
ATOM 1468 C C . THR A 1 186 ? -1.462 -4.996 6.825 1.00 88.12 186 THR A C 1
ATOM 1470 O O . THR A 1 186 ? -2.403 -4.585 7.502 1.00 88.12 186 THR A O 1
ATOM 1473 N N . GLY A 1 187 ? -1.489 -5.005 5.488 1.00 87.31 187 GLY A N 1
ATOM 1474 C CA . GLY A 1 187 ? -2.622 -4.518 4.700 1.00 87.31 187 GLY A CA 1
ATOM 1475 C C . GLY A 1 187 ? -3.913 -5.285 4.987 1.00 87.31 187 GLY A C 1
ATOM 1476 O O . GLY A 1 187 ? -4.930 -4.673 5.290 1.00 87.31 187 GLY A O 1
ATOM 1477 N N . ILE A 1 188 ? -3.865 -6.618 4.976 1.00 86.69 188 ILE A N 1
ATOM 1478 C CA . ILE A 1 188 ? -4.998 -7.498 5.307 1.00 86.69 188 ILE A CA 1
ATOM 1479 C C . ILE A 1 188 ? -5.488 -7.252 6.735 1.00 86.69 188 ILE A C 1
ATOM 1481 O O . ILE A 1 188 ? -6.688 -7.099 6.967 1.00 86.69 188 ILE A O 1
ATOM 1485 N N . ARG A 1 189 ? -4.562 -7.197 7.701 1.00 89.88 189 ARG A N 1
ATOM 1486 C CA . ARG A 1 189 ? -4.896 -6.939 9.108 1.00 89.88 189 ARG A CA 1
ATOM 1487 C C . ARG A 1 189 ? -5.597 -5.597 9.256 1.00 89.88 189 ARG A C 1
ATOM 1489 O O . ARG A 1 189 ? -6.596 -5.516 9.961 1.00 89.88 189 ARG A O 1
ATOM 1496 N N . GLN A 1 190 ? -5.136 -4.566 8.548 1.00 90.56 190 GLN A N 1
ATOM 1497 C CA . GLN A 1 190 ? -5.785 -3.258 8.552 1.00 90.56 190 GLN A CA 1
ATOM 1498 C C . GLN A 1 190 ? -7.264 -3.357 8.155 1.00 90.56 190 GLN A C 1
ATOM 1500 O O . GLN A 1 190 ? -8.094 -2.751 8.828 1.00 90.56 190 GLN A O 1
ATOM 1505 N N . ILE A 1 191 ? -7.598 -4.133 7.115 1.00 87.50 191 ILE A N 1
ATOM 1506 C CA . ILE A 1 191 ? -8.992 -4.331 6.681 1.00 87.50 191 ILE A CA 1
ATOM 1507 C C . ILE A 1 191 ? -9.824 -4.925 7.820 1.00 87.50 191 ILE A C 1
ATOM 1509 O O . ILE A 1 191 ? -10.867 -4.381 8.182 1.00 87.50 191 ILE A O 1
ATOM 1513 N N . HIS A 1 192 ? -9.327 -6.008 8.419 1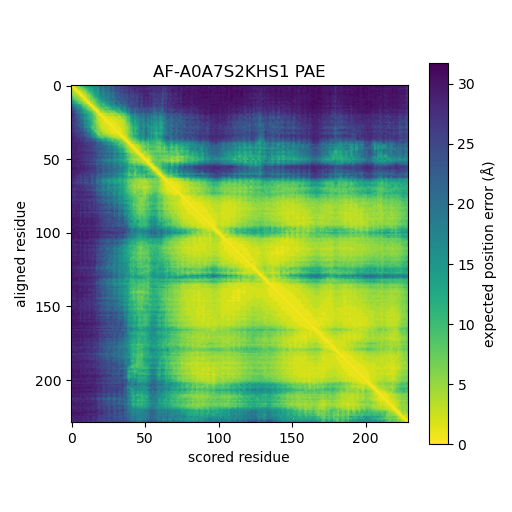.00 88.44 192 HIS A N 1
ATOM 1514 C CA . HIS A 1 192 ? -10.015 -6.710 9.497 1.00 88.44 192 HIS A CA 1
ATOM 1515 C C . HIS A 1 192 ? -10.235 -5.813 10.722 1.00 88.44 192 HIS A C 1
ATOM 1517 O O . HIS A 1 192 ? -11.355 -5.692 11.219 1.00 88.44 192 HIS A O 1
ATOM 1523 N N . PHE A 1 193 ? -9.182 -5.144 11.197 1.00 91.00 193 PHE A N 1
ATOM 1524 C CA . PHE A 1 193 ? -9.255 -4.301 12.389 1.00 91.00 193 PHE A CA 1
ATOM 1525 C C . PHE A 1 193 ? -10.118 -3.064 12.180 1.00 91.00 193 PHE A C 1
ATOM 1527 O O . PHE A 1 193 ? -10.860 -2.688 13.085 1.00 91.00 193 PHE A O 1
ATOM 1534 N N . LEU A 1 194 ? -10.082 -2.463 10.992 1.00 88.94 194 LEU A N 1
ATOM 1535 C CA . LEU A 1 194 ? -10.952 -1.340 10.677 1.00 88.94 194 LEU A CA 1
ATOM 1536 C C . LEU A 1 194 ? -12.425 -1.773 10.607 1.00 88.94 194 LEU A C 1
ATOM 1538 O O . LEU A 1 194 ? -13.287 -1.097 11.164 1.00 88.94 194 LEU A O 1
ATOM 1542 N N . ALA A 1 195 ? -12.724 -2.926 10.002 1.00 86.56 195 ALA A N 1
ATOM 1543 C CA . ALA A 1 195 ? -14.077 -3.483 9.993 1.00 86.56 195 ALA A CA 1
ATOM 1544 C C . ALA A 1 195 ? -14.571 -3.817 11.413 1.00 86.56 195 ALA A C 1
ATOM 1546 O O . ALA A 1 195 ? -15.706 -3.493 11.765 1.00 86.56 195 ALA A O 1
ATOM 1547 N N . ALA A 1 196 ? -13.711 -4.412 12.246 1.00 87.25 196 ALA A N 1
ATOM 1548 C CA . ALA A 1 196 ? -13.996 -4.705 13.649 1.00 87.25 196 ALA A CA 1
ATOM 1549 C C . ALA A 1 196 ? -14.259 -3.436 14.463 1.00 87.25 196 ALA A C 1
ATOM 1551 O O . ALA A 1 196 ? -15.236 -3.383 15.210 1.00 87.25 196 ALA A O 1
ATOM 1552 N N . TYR A 1 197 ? -13.428 -2.408 14.284 1.00 88.88 197 TYR A N 1
ATOM 1553 C CA . TYR A 1 197 ? -13.615 -1.100 14.902 1.00 88.88 197 TYR A CA 1
ATOM 1554 C C . TYR A 1 197 ? -14.991 -0.527 14.553 1.00 88.88 197 TYR A C 1
ATOM 1556 O O . TYR A 1 197 ? -15.785 -0.218 15.440 1.00 88.88 197 TYR A O 1
ATOM 1564 N N . TRP A 1 198 ? -15.332 -0.483 13.266 1.00 86.12 198 TRP A N 1
ATOM 1565 C CA . TRP A 1 198 ? -16.606 0.069 12.819 1.00 86.12 198 TRP A CA 1
ATOM 1566 C C . TRP A 1 198 ? -17.829 -0.726 13.274 1.00 86.12 198 TRP A C 1
ATOM 1568 O O . TRP A 1 198 ? -18.837 -0.124 13.644 1.00 86.12 198 TRP A O 1
ATOM 1578 N N . ALA A 1 199 ? -17.747 -2.058 13.297 1.00 85.50 199 ALA A N 1
ATOM 1579 C CA . ALA A 1 199 ? -18.811 -2.896 13.842 1.00 85.50 199 ALA A CA 1
ATOM 1580 C C . ALA A 1 199 ? -19.071 -2.562 15.321 1.00 85.50 199 ALA A C 1
ATOM 1582 O O . ALA A 1 199 ? -20.220 -2.366 15.714 1.00 85.50 199 ALA A O 1
ATOM 1583 N N . ARG A 1 200 ? -18.009 -2.395 16.126 1.00 88.06 200 ARG A N 1
ATOM 1584 C CA . ARG A 1 200 ? -18.134 -1.985 17.535 1.00 88.06 200 ARG A CA 1
ATOM 1585 C C . ARG A 1 200 ? -18.755 -0.599 17.679 1.00 88.06 200 ARG A C 1
ATOM 1587 O O . ARG A 1 200 ? -19.681 -0.446 18.469 1.00 88.06 200 ARG A O 1
ATOM 1594 N N . GLN A 1 201 ? -18.297 0.377 16.896 1.00 85.75 201 GLN A N 1
ATOM 1595 C CA . GLN A 1 201 ? -18.818 1.748 16.934 1.00 85.75 201 GLN A CA 1
ATOM 1596 C C . GLN A 1 201 ? -20.311 1.826 16.579 1.00 85.75 201 GLN A C 1
ATOM 1598 O O . GLN A 1 201 ? -21.040 2.632 17.152 1.00 85.75 201 GLN A O 1
ATOM 1603 N N . ARG A 1 202 ? -20.796 0.954 15.685 1.00 85.69 202 ARG A N 1
ATOM 1604 C CA . ARG A 1 202 ? -22.221 0.861 15.320 1.00 85.69 202 ARG A CA 1
ATOM 1605 C C . ARG A 1 202 ? -23.052 -0.054 16.228 1.00 85.69 202 ARG A C 1
ATOM 1607 O O . ARG A 1 202 ? -24.260 -0.150 16.038 1.00 85.69 202 ARG A O 1
ATOM 1614 N N . GLY A 1 203 ? -22.439 -0.734 17.201 1.00 86.81 203 GLY A N 1
ATOM 1615 C CA . GLY A 1 203 ? -23.121 -1.749 18.015 1.00 86.81 203 GLY A CA 1
ATOM 1616 C C . GLY A 1 203 ? -23.553 -2.985 17.214 1.00 86.81 203 GLY A C 1
ATOM 1617 O O . GLY A 1 203 ? -24.467 -3.705 17.614 1.00 86.81 203 GLY A O 1
ATOM 1618 N N . GLU A 1 204 ? -22.911 -3.228 16.073 1.00 86.38 204 GLU A N 1
ATOM 1619 C CA . GLU A 1 204 ? -23.186 -4.337 15.170 1.00 86.38 204 GLU A CA 1
ATOM 1620 C C . GLU A 1 204 ? -22.273 -5.526 15.478 1.00 86.38 204 GLU A C 1
ATOM 1622 O O . GLU A 1 204 ? -21.137 -5.394 15.943 1.00 86.38 204 GLU A O 1
ATOM 1627 N N . ARG A 1 205 ? -22.749 -6.731 15.164 1.00 82.69 205 ARG A N 1
ATOM 1628 C CA . ARG A 1 205 ? -21.882 -7.908 15.167 1.00 82.69 205 ARG A CA 1
ATOM 1629 C C . ARG A 1 205 ? -21.003 -7.872 13.920 1.00 82.69 205 ARG A C 1
ATOM 1631 O O . ARG A 1 205 ? -21.528 -7.739 12.818 1.00 82.69 205 ARG A O 1
ATOM 1638 N N . LEU A 1 206 ? -19.691 -8.061 14.091 1.00 80.62 206 LEU A N 1
ATOM 1639 C CA . LEU A 1 206 ? -18.769 -8.213 12.964 1.00 80.62 206 LEU A CA 1
ATOM 1640 C C . LEU A 1 206 ? -19.260 -9.360 12.054 1.00 80.62 206 LEU A C 1
ATOM 1642 O O . LEU A 1 206 ? -19.436 -10.482 12.553 1.00 80.62 206 LEU A O 1
ATOM 1646 N N . PRO A 1 207 ? -19.509 -9.103 10.756 1.00 75.81 207 PRO A N 1
ATOM 1647 C CA . PRO A 1 207 ? -19.860 -10.149 9.805 1.00 75.81 207 PRO A CA 1
ATOM 1648 C C . PRO A 1 207 ? -18.778 -11.229 9.732 1.00 75.81 207 PRO A C 1
ATOM 1650 O O . PRO A 1 207 ? -17.616 -10.984 10.054 1.00 75.81 207 PRO A O 1
ATOM 1653 N N . VAL A 1 208 ? -19.155 -12.434 9.298 1.00 77.00 208 VAL A N 1
ATOM 1654 C CA . VAL A 1 208 ? -18.185 -13.521 9.116 1.00 77.00 208 VAL A CA 1
ATOM 1655 C C . VAL A 1 208 ? -17.182 -13.118 8.038 1.00 77.00 208 VAL A C 1
ATOM 1657 O O . VAL A 1 208 ? -17.527 -12.997 6.864 1.00 77.00 208 VAL A O 1
ATOM 1660 N N . ASP A 1 209 ? -15.935 -12.932 8.454 1.00 76.94 209 ASP A N 1
ATOM 1661 C CA . ASP A 1 209 ? -14.813 -12.632 7.578 1.00 76.94 209 ASP A CA 1
ATOM 1662 C C . ASP A 1 209 ? -14.209 -13.950 7.079 1.00 76.94 209 ASP A C 1
ATOM 1664 O O . ASP A 1 209 ? -13.320 -14.530 7.703 1.00 76.94 209 ASP A O 1
ATOM 1668 N N . ALA A 1 210 ? -14.739 -14.457 5.960 1.00 79.38 210 ALA A N 1
ATOM 1669 C CA . ALA A 1 210 ? -14.300 -15.722 5.366 1.00 79.38 210 ALA A CA 1
ATOM 1670 C C . ALA A 1 210 ? -12.794 -15.735 5.052 1.00 79.38 210 ALA A C 1
ATOM 1672 O O . ALA A 1 210 ? -12.156 -16.786 5.126 1.00 79.38 210 ALA A O 1
ATOM 1673 N N . PHE A 1 211 ? -12.219 -14.570 4.738 1.00 76.25 211 PHE A N 1
ATOM 1674 C CA . PHE A 1 211 ? -10.787 -14.438 4.516 1.00 76.25 211 PHE A CA 1
ATOM 1675 C C . PHE A 1 211 ? -10.022 -14.634 5.826 1.00 76.25 211 PHE A C 1
ATOM 1677 O O . PHE A 1 211 ? -9.100 -15.443 5.886 1.00 76.25 211 PHE A O 1
ATOM 1684 N N . ALA A 1 212 ? -10.425 -13.949 6.894 1.00 77.88 212 ALA A N 1
ATOM 1685 C CA . ALA A 1 212 ? -9.788 -14.087 8.198 1.00 77.88 212 ALA A CA 1
ATOM 1686 C C . ALA A 1 212 ? -10.013 -15.467 8.845 1.00 77.88 212 ALA A C 1
ATOM 1688 O O . ALA A 1 212 ? -9.204 -15.889 9.672 1.00 77.88 212 ALA A O 1
ATOM 1689 N N . GLU A 1 213 ? -11.071 -16.194 8.471 1.00 80.50 213 GLU A N 1
ATOM 1690 C CA . GLU A 1 213 ? -11.226 -17.611 8.828 1.00 80.50 213 GLU A CA 1
ATOM 1691 C C . GLU A 1 213 ? -10.187 -18.499 8.138 1.00 80.50 213 GLU A C 1
ATOM 1693 O O . GLU A 1 213 ? -9.617 -19.385 8.773 1.00 80.50 213 GLU A O 1
ATOM 1698 N N . PHE A 1 214 ? -9.894 -18.242 6.862 1.00 81.75 214 PHE A N 1
ATOM 1699 C CA . PHE A 1 214 ? -8.868 -18.985 6.129 1.00 81.75 214 PHE A CA 1
ATOM 1700 C C . PHE A 1 214 ? -7.443 -18.581 6.541 1.00 81.75 214 PHE A C 1
ATOM 1702 O O . PHE A 1 214 ? -6.526 -19.401 6.520 1.00 81.75 214 PHE A O 1
ATOM 1709 N N . PHE A 1 215 ? -7.261 -17.328 6.964 1.00 84.56 215 PHE A N 1
ATOM 1710 C CA . PHE A 1 215 ? -5.979 -16.747 7.358 1.00 84.56 215 PHE A CA 1
ATOM 1711 C C . PHE A 1 215 ? -6.037 -16.178 8.788 1.00 84.56 215 PHE A C 1
ATOM 1713 O O . PHE A 1 215 ? -6.153 -14.962 8.973 1.00 84.56 215 PHE A O 1
ATOM 1720 N N . PRO A 1 216 ? -5.895 -17.024 9.832 1.00 83.75 216 PRO A N 1
ATOM 1721 C CA . PRO A 1 216 ? -6.101 -16.619 11.226 1.00 83.75 216 PRO A CA 1
ATOM 1722 C C . PRO A 1 216 ? -5.181 -15.493 11.716 1.00 83.75 216 PRO A C 1
ATOM 1724 O O . PRO A 1 216 ? -5.533 -14.776 12.654 1.00 83.75 216 PRO A O 1
ATOM 1727 N N . PHE A 1 217 ? -4.018 -15.301 11.081 1.00 84.38 217 PHE A N 1
ATOM 1728 C CA . PHE A 1 217 ? -3.108 -14.194 11.390 1.00 84.38 217 PHE A CA 1
ATOM 1729 C C . PHE A 1 217 ? -3.762 -12.815 11.201 1.00 84.38 217 PHE A C 1
ATOM 1731 O O . PHE A 1 217 ? -3.342 -11.854 11.844 1.00 84.38 217 PHE A O 1
ATOM 1738 N N . ALA A 1 218 ? -4.806 -12.714 10.369 1.00 83.88 218 ALA A N 1
ATOM 1739 C CA . ALA A 1 218 ? -5.551 -11.480 10.137 1.00 83.88 218 ALA A CA 1
ATOM 1740 C C . ALA A 1 218 ? -6.246 -10.959 11.410 1.00 83.88 218 ALA A C 1
ATOM 1742 O O . ALA A 1 218 ? -6.385 -9.751 11.579 1.00 83.88 218 ALA A O 1
ATOM 1743 N N . LYS A 1 219 ? -6.634 -11.868 12.321 1.00 85.44 219 LYS A N 1
ATOM 1744 C CA . LYS A 1 219 ? -7.398 -11.567 13.549 1.00 85.44 219 LYS A CA 1
ATOM 1745 C C . LYS A 1 219 ? -6.522 -11.360 14.783 1.00 85.44 219 LYS A C 1
ATOM 1747 O O . LYS A 1 219 ? -7.003 -10.890 15.812 1.00 85.44 219 LYS A O 1
ATOM 1752 N N . LYS A 1 220 ? -5.253 -11.772 14.727 1.00 84.38 220 LYS A N 1
ATOM 1753 C CA . LYS A 1 220 ? -4.374 -11.761 15.900 1.00 84.38 220 LYS A CA 1
ATOM 1754 C C . LYS A 1 220 ? -4.124 -10.320 16.365 1.00 84.38 220 LYS A C 1
ATOM 1756 O O . LYS A 1 220 ? -3.723 -9.513 15.525 1.00 84.38 220 LYS A O 1
ATOM 1761 N N . PRO A 1 221 ? -4.308 -9.988 17.659 1.00 76.88 221 PRO A N 1
ATOM 1762 C CA . PRO A 1 221 ? -4.114 -8.627 18.174 1.00 76.88 221 PRO A CA 1
ATOM 1763 C C . PRO A 1 221 ? -2.693 -8.116 17.940 1.00 76.88 221 PRO A C 1
ATOM 1765 O O . PRO A 1 221 ? -2.488 -6.994 17.492 1.00 76.88 221 PRO A O 1
ATOM 1768 N N . THR A 1 222 ? -1.715 -8.986 18.164 1.00 76.19 222 THR A N 1
ATOM 1769 C CA . THR A 1 222 ? -0.305 -8.764 17.870 1.00 76.19 222 THR A CA 1
ATOM 1770 C C . THR A 1 222 ? 0.184 -9.891 16.974 1.00 76.19 222 THR A C 1
ATOM 1772 O O . THR A 1 222 ? -0.271 -11.028 17.088 1.00 76.19 222 THR A O 1
ATOM 1775 N N . LEU A 1 223 ? 1.080 -9.568 16.049 1.00 77.25 223 LEU A N 1
ATOM 1776 C CA . LEU A 1 223 ? 1.688 -10.550 15.164 1.00 77.25 223 LEU A CA 1
ATOM 1777 C C . LEU A 1 223 ? 3.182 -10.280 15.120 1.00 77.25 223 LEU A C 1
ATOM 1779 O O . LEU A 1 223 ? 3.601 -9.186 14.744 1.00 77.25 223 LEU A O 1
ATOM 1783 N N . THR A 1 224 ? 3.973 -11.270 15.511 1.00 72.94 224 THR A N 1
ATOM 1784 C CA . THR A 1 224 ? 5.427 -11.231 15.359 1.00 72.94 224 THR A CA 1
ATOM 1785 C C . THR A 1 224 ? 5.842 -11.951 14.076 1.00 72.94 224 THR A C 1
ATOM 1787 O O . THR A 1 224 ? 5.134 -12.839 13.600 1.00 72.94 224 THR A O 1
ATOM 1790 N N . LEU A 1 225 ? 6.998 -11.587 13.508 1.00 67.75 225 LEU A N 1
ATOM 1791 C CA . LEU A 1 225 ? 7.552 -12.236 12.307 1.00 67.75 225 LEU A CA 1
ATOM 1792 C C . LEU A 1 225 ? 7.652 -13.765 12.444 1.00 67.75 225 LEU A C 1
ATOM 1794 O O . LEU A 1 225 ? 7.433 -14.485 11.476 1.00 67.75 225 LEU A O 1
ATOM 1798 N N . TRP A 1 226 ? 7.919 -14.256 13.655 1.00 67.56 226 TRP A N 1
ATOM 1799 C CA . TRP A 1 226 ? 8.068 -15.682 13.955 1.00 67.56 226 TRP A CA 1
ATOM 1800 C C . TRP A 1 226 ? 6.766 -16.479 13.914 1.00 67.56 226 TRP A C 1
ATOM 1802 O O . TRP A 1 226 ? 6.803 -17.694 13.791 1.00 67.56 226 TRP A O 1
ATOM 1812 N N . GLU A 1 227 ? 5.612 -15.824 14.011 1.00 67.44 227 GLU A N 1
ATOM 1813 C CA . GLU A 1 227 ? 4.310 -16.500 14.006 1.00 67.44 227 GLU A CA 1
ATOM 1814 C C . GLU A 1 227 ? 3.766 -16.786 12.601 1.00 67.44 227 GLU A C 1
ATOM 1816 O O . GLU A 1 227 ? 2.687 -17.370 12.475 1.00 67.44 227 GLU A O 1
ATOM 1821 N N . LEU A 1 228 ? 4.477 -16.332 11.566 1.00 62.25 228 LEU A N 1
ATOM 1822 C CA . LEU A 1 228 ? 4.151 -16.542 10.155 1.00 62.25 228 LEU A CA 1
ATOM 1823 C C . LEU A 1 228 ? 5.114 -17.503 9.436 1.00 62.25 228 LEU A C 1
ATOM 1825 O O . LEU A 1 228 ? 4.860 -17.817 8.273 1.00 62.25 228 LEU A O 1
ATOM 1829 N N . ALA A 1 229 ? 6.190 -17.938 10.102 1.00 55.25 229 ALA A N 1
ATOM 1830 C CA . ALA A 1 229 ? 7.152 -18.930 9.611 1.00 55.25 229 ALA A CA 1
ATOM 1831 C C . ALA A 1 229 ? 6.739 -20.350 10.026 1.00 55.25 229 ALA A C 1
ATOM 1833 O O . ALA A 1 229 ? 6.949 -21.273 9.209 1.00 55.25 229 ALA A O 1
#